Protein AF-A0A1B6PPT2-F1 (afdb_monomer)

Secondary structure (DSSP, 8-state):
------------------------------PPPPHHHHHHHHHHT-TTTS-HHHHHHHHHHHGGGHHHHTT-HHHHHHHHHHHHHHHHHHHHHHHHHHHTTTSS--HHHHHHHGGGS--TTPPPPHHHHHHHHHHHHT-TT-HHHHHHHHHHHHHHHHHIIIIIHHHHHTSTTHHHH-TTHHHHHHHHHHHHHHHHT----GGG----

Structure (mmCIF, N/CA/C/O backbone):
data_AF-A0A1B6PPT2-F1
#
_entry.id   AF-A0A1B6PPT2-F1
#
loop_
_atom_site.group_PDB
_atom_site.id
_atom_site.type_symbol
_atom_site.label_atom_id
_atom_site.label_alt_id
_atom_site.label_comp_id
_atom_site.label_asym_id
_atom_site.label_entity_id
_atom_site.label_seq_id
_atom_site.pdbx_PDB_ins_code
_atom_site.Cartn_x
_atom_site.Cartn_y
_atom_site.Cartn_z
_atom_site.occupancy
_atom_site.B_iso_or_equiv
_atom_site.auth_seq_id
_atom_site.auth_comp_id
_atom_site.auth_asym_id
_atom_site.auth_atom_id
_atom_site.pdbx_PDB_model_num
ATOM 1 N N . MET A 1 1 ? -8.652 -47.241 37.609 1.00 39.66 1 MET A N 1
ATOM 2 C CA . MET A 1 1 ? -9.432 -47.937 36.562 1.00 39.66 1 MET A CA 1
ATOM 3 C C . MET A 1 1 ? -10.036 -46.876 35.653 1.00 39.66 1 MET A C 1
ATOM 5 O O . MET A 1 1 ? -10.451 -45.839 36.145 1.00 39.66 1 MET A O 1
ATOM 9 N N . MET A 1 2 ? -9.910 -47.093 34.349 1.00 37.38 2 MET A N 1
ATOM 10 C CA . MET A 1 2 ? -9.879 -46.116 33.254 1.00 37.38 2 MET A CA 1
ATOM 11 C C . MET A 1 2 ? -11.128 -45.228 33.094 1.00 37.38 2 MET A C 1
ATOM 13 O O . MET A 1 2 ? -12.231 -45.740 32.940 1.00 37.38 2 MET A O 1
ATOM 17 N N . MET A 1 3 ? -10.922 -43.911 32.972 1.00 36.53 3 MET A N 1
ATOM 18 C CA . MET A 1 3 ? -11.828 -43.016 32.242 1.00 36.53 3 MET A CA 1
ATOM 19 C C . MET A 1 3 ? -11.299 -42.872 30.811 1.00 36.53 3 MET A C 1
ATOM 21 O O . MET A 1 3 ? -10.234 -42.302 30.585 1.00 36.53 3 MET A O 1
ATOM 25 N N . ARG A 1 4 ? -12.032 -43.429 29.842 1.00 46.47 4 ARG A N 1
ATOM 26 C CA . ARG A 1 4 ? -11.847 -43.153 28.413 1.00 46.47 4 ARG A CA 1
ATOM 27 C C . ARG A 1 4 ? -12.616 -41.870 28.096 1.00 46.47 4 ARG A C 1
ATOM 29 O O . ARG A 1 4 ? -13.841 -41.894 28.099 1.00 46.47 4 ARG A O 1
ATOM 36 N N . SER A 1 5 ? -11.904 -40.770 27.858 1.00 34.78 5 SER A N 1
ATOM 37 C CA . SER A 1 5 ? -12.481 -39.554 27.277 1.00 34.78 5 SER A CA 1
ATOM 38 C C . SER A 1 5 ? -12.227 -39.564 25.774 1.00 34.78 5 SER A C 1
ATOM 40 O O . SER A 1 5 ? -11.086 -39.634 25.317 1.00 34.78 5 SER A O 1
ATOM 42 N N . THR A 1 6 ? -13.318 -39.586 25.022 1.00 50.12 6 THR A N 1
ATOM 43 C CA . THR A 1 6 ? -13.370 -39.654 23.566 1.00 50.12 6 THR A CA 1
ATOM 44 C C . THR A 1 6 ? -13.057 -38.274 22.990 1.00 50.12 6 THR A C 1
ATOM 46 O O . THR A 1 6 ? -13.832 -37.337 23.164 1.00 50.12 6 THR A O 1
ATOM 49 N N . ASN A 1 7 ? -11.927 -38.141 22.294 1.00 35.44 7 ASN A N 1
ATOM 50 C CA . ASN A 1 7 ? -11.584 -36.940 21.533 1.00 35.44 7 ASN A CA 1
ATOM 51 C C . ASN A 1 7 ? -12.510 -36.826 20.312 1.00 35.44 7 ASN A C 1
ATOM 53 O O . ASN A 1 7 ? -12.348 -37.559 19.337 1.00 35.44 7 ASN A O 1
ATOM 57 N N . ALA A 1 8 ? -13.475 -35.909 20.365 1.00 37.69 8 ALA A N 1
ATOM 58 C CA . ALA A 1 8 ? -14.241 -35.484 19.202 1.00 37.69 8 ALA A CA 1
ATOM 59 C C . ALA A 1 8 ? -13.462 -34.382 18.467 1.00 37.69 8 ALA A C 1
ATOM 61 O O . ALA A 1 8 ? -13.280 -33.274 18.968 1.00 37.69 8 ALA A O 1
ATOM 62 N N . ILE A 1 9 ? -12.975 -34.721 17.277 1.00 39.66 9 ILE A N 1
ATOM 63 C CA . ILE A 1 9 ? -12.362 -33.805 16.316 1.00 39.66 9 ILE A CA 1
ATOM 64 C C . ILE A 1 9 ? -13.503 -33.025 15.649 1.00 39.66 9 ILE A C 1
ATOM 66 O O . ILE A 1 9 ? -14.207 -33.561 14.796 1.00 39.66 9 ILE A O 1
ATOM 70 N N . CYS A 1 10 ? -13.711 -31.769 16.044 1.00 31.73 10 CYS A N 1
ATOM 71 C CA . CYS A 1 10 ? -14.616 -30.860 15.339 1.00 31.73 10 CYS A CA 1
ATOM 72 C C . CYS A 1 10 ? -13.907 -30.274 14.110 1.00 31.73 10 CYS A C 1
ATOM 74 O O . CYS A 1 10 ? -13.144 -29.315 14.211 1.00 31.73 10 CYS A O 1
ATOM 76 N N . LEU A 1 11 ? -14.181 -30.861 12.944 1.00 36.03 11 LEU A N 1
ATOM 77 C CA . LEU A 1 11 ? -13.958 -30.250 11.635 1.00 36.03 11 LEU A CA 1
ATOM 78 C C . LEU A 1 11 ? -14.849 -29.005 11.509 1.00 36.03 11 LEU A C 1
ATOM 80 O O . LEU A 1 11 ? -16.060 -29.119 11.332 1.00 36.03 11 LEU A O 1
ATOM 84 N N . VAL A 1 12 ? -14.259 -27.814 11.594 1.00 36.50 12 VAL A N 1
ATOM 85 C CA . VAL A 1 12 ? -14.939 -26.568 11.218 1.00 36.50 12 VAL A CA 1
ATOM 86 C C . VAL A 1 12 ? -14.769 -26.387 9.712 1.00 36.50 12 VAL A C 1
ATOM 88 O O . VAL A 1 12 ? -13.715 -25.973 9.234 1.00 36.50 12 VAL A O 1
ATOM 91 N N . ALA A 1 13 ? -15.808 -26.746 8.962 1.00 34.88 13 ALA A N 1
ATOM 92 C CA . ALA A 1 13 ? -15.930 -26.432 7.547 1.00 34.88 13 ALA A CA 1
ATOM 93 C C . ALA A 1 13 ? -16.233 -24.932 7.385 1.00 34.88 13 ALA A C 1
ATOM 95 O O . ALA A 1 13 ? -17.258 -24.443 7.859 1.00 34.88 13 ALA A O 1
ATOM 96 N N . PHE A 1 14 ? -15.342 -24.199 6.718 1.00 31.20 14 PHE A N 1
ATOM 97 C CA . PHE A 1 14 ? -15.591 -22.820 6.305 1.00 31.20 14 PHE A CA 1
ATOM 98 C C . PHE A 1 14 ? -16.516 -22.815 5.085 1.00 31.20 14 PHE A C 1
ATOM 100 O O . PHE A 1 14 ? -16.118 -23.193 3.986 1.00 31.20 14 PHE A O 1
ATOM 107 N N . ILE A 1 15 ? -17.756 -22.369 5.282 1.00 35.28 15 ILE A N 1
ATOM 108 C CA . ILE A 1 15 ? -18.669 -22.016 4.195 1.00 35.28 15 ILE A CA 1
ATOM 109 C C . ILE A 1 15 ? -18.371 -20.564 3.818 1.00 35.28 15 ILE A C 1
ATOM 111 O O . ILE A 1 15 ? -18.687 -19.643 4.571 1.00 35.28 15 ILE A O 1
ATOM 115 N N . VAL A 1 16 ? -17.756 -20.352 2.655 1.00 33.62 16 VAL A N 1
ATOM 116 C CA . VAL A 1 16 ? -17.657 -19.023 2.042 1.00 33.62 16 VAL A CA 1
ATOM 117 C C . VAL A 1 16 ? -18.968 -18.766 1.304 1.00 33.62 16 VAL A C 1
ATOM 119 O O . VAL A 1 16 ? -19.213 -19.323 0.237 1.00 33.62 16 VAL A O 1
ATOM 122 N N . VAL A 1 17 ? -19.835 -17.940 1.889 1.00 36.78 17 VAL A N 1
ATOM 123 C CA . VAL A 1 17 ? -21.005 -17.395 1.192 1.00 36.78 17 VAL A CA 1
ATOM 124 C C . VAL A 1 17 ? -20.519 -16.243 0.316 1.00 36.78 17 VAL A C 1
ATOM 126 O O . VAL A 1 17 ? -20.199 -15.165 0.813 1.00 36.78 17 VAL A O 1
ATOM 129 N N . ALA A 1 18 ? -20.437 -16.481 -0.991 1.00 37.09 18 ALA A N 1
ATOM 130 C CA . ALA A 1 18 ? -20.179 -15.444 -1.979 1.00 37.09 18 ALA A CA 1
ATOM 131 C C . ALA A 1 18 ? -21.434 -14.570 -2.141 1.00 37.09 18 ALA A C 1
ATOM 133 O O . ALA A 1 18 ? -22.420 -14.982 -2.751 1.00 37.09 18 ALA A O 1
ATOM 134 N N . ALA A 1 19 ? -21.403 -13.359 -1.585 1.00 39.00 19 ALA A N 1
ATOM 135 C CA . ALA A 1 19 ? -22.356 -12.315 -1.931 1.00 39.00 19 ALA A CA 1
ATOM 136 C C . ALA A 1 19 ? -21.914 -11.682 -3.259 1.00 39.00 19 ALA A C 1
ATOM 138 O O . ALA A 1 19 ? -20.895 -10.997 -3.327 1.00 39.00 19 ALA A O 1
ATOM 139 N N . ALA A 1 20 ? -22.674 -11.946 -4.321 1.00 37.81 20 ALA A N 1
ATOM 140 C CA . ALA A 1 20 ? -22.480 -11.337 -5.627 1.00 37.81 20 ALA A CA 1
ATOM 141 C C . ALA A 1 20 ? -22.863 -9.849 -5.571 1.00 37.81 20 ALA A C 1
ATOM 143 O O . ALA A 1 20 ? -24.027 -9.484 -5.722 1.00 37.81 20 ALA A O 1
ATOM 144 N N . ALA A 1 21 ? -21.874 -8.985 -5.355 1.00 40.75 21 ALA A N 1
ATOM 145 C CA . ALA A 1 21 ? -21.946 -7.605 -5.803 1.00 40.75 21 ALA A CA 1
ATOM 146 C C . ALA A 1 21 ? -21.476 -7.585 -7.261 1.00 40.75 21 ALA A C 1
ATOM 148 O O . ALA A 1 21 ? -20.309 -7.847 -7.549 1.00 40.75 21 ALA A O 1
ATOM 149 N N . THR A 1 22 ? -22.390 -7.303 -8.187 1.00 40.34 22 THR A N 1
ATOM 150 C CA . THR A 1 22 ? -22.076 -6.961 -9.578 1.00 40.34 22 THR A CA 1
ATOM 151 C C . THR A 1 22 ? -21.305 -5.642 -9.603 1.00 40.34 22 THR A C 1
ATOM 153 O O . THR A 1 22 ? -21.880 -4.576 -9.814 1.00 40.34 22 THR A O 1
ATOM 156 N N . LEU A 1 23 ? -19.998 -5.708 -9.346 1.00 40.03 23 LEU A N 1
ATOM 157 C CA . LEU A 1 23 ? -19.056 -4.714 -9.834 1.00 40.03 23 LEU A CA 1
ATOM 158 C C . LEU A 1 23 ? -18.714 -5.097 -11.269 1.00 40.03 23 LEU A C 1
ATOM 160 O O . LEU A 1 23 ? -18.237 -6.198 -11.535 1.00 40.03 23 LEU A O 1
ATOM 164 N N . THR A 1 24 ? -18.948 -4.175 -12.192 1.00 37.38 24 THR A N 1
ATOM 165 C CA . THR A 1 24 ? -18.438 -4.234 -13.559 1.00 37.38 24 THR A CA 1
ATOM 166 C C . THR A 1 24 ? -16.924 -4.012 -13.514 1.00 37.38 24 THR 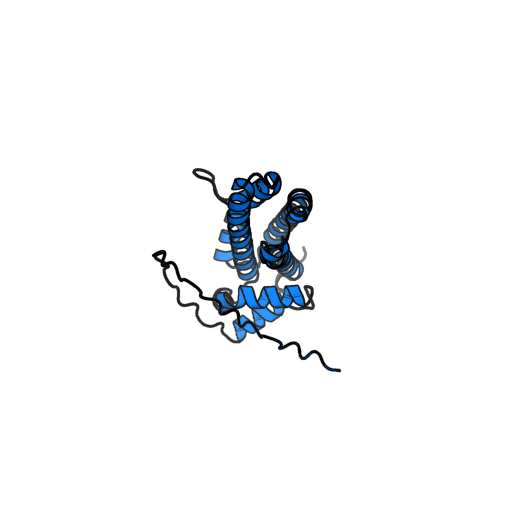A C 1
ATOM 168 O O . THR A 1 24 ? -16.422 -2.940 -13.838 1.00 37.38 24 THR A O 1
ATOM 171 N N . THR A 1 25 ? -16.177 -5.004 -13.036 1.00 39.94 25 THR A N 1
ATOM 172 C CA . THR A 1 25 ? -14.727 -5.058 -13.192 1.00 39.94 25 THR A CA 1
ATOM 173 C C . THR A 1 25 ? -14.447 -5.410 -14.643 1.00 39.94 25 THR A C 1
ATOM 175 O O . THR A 1 25 ? -14.640 -6.547 -15.077 1.00 39.94 25 THR A O 1
ATOM 178 N N . THR A 1 26 ? -13.977 -4.428 -15.412 1.00 36.97 26 THR A N 1
ATOM 179 C CA . THR A 1 26 ? -13.136 -4.688 -16.581 1.00 36.97 26 THR A CA 1
ATOM 180 C C . THR A 1 26 ? -12.013 -5.598 -16.113 1.00 36.97 26 THR A C 1
ATOM 182 O O . THR A 1 26 ? -11.081 -5.168 -15.439 1.00 36.97 26 THR A O 1
ATOM 185 N N . THR A 1 27 ? -12.180 -6.888 -16.383 1.00 39.78 27 THR A N 1
ATOM 186 C CA . THR A 1 27 ? -11.198 -7.910 -16.064 1.00 39.78 27 THR A CA 1
ATOM 187 C C . THR A 1 27 ? -10.124 -7.750 -17.122 1.00 39.78 27 THR A C 1
ATOM 189 O O . THR A 1 27 ? -10.204 -8.334 -18.198 1.00 39.78 27 THR A O 1
ATOM 192 N N . THR A 1 28 ? -9.161 -6.869 -16.862 1.00 47.12 28 THR A N 1
ATOM 193 C CA . THR A 1 28 ? -7.860 -6.978 -17.507 1.00 47.12 28 THR A CA 1
ATOM 194 C C . THR A 1 28 ? -7.326 -8.316 -17.028 1.00 47.12 28 THR A C 1
ATOM 196 O O . THR A 1 28 ? -6.972 -8.457 -15.859 1.00 47.12 28 THR A O 1
ATOM 199 N N . GLU A 1 29 ? -7.423 -9.331 -17.883 1.00 46.31 29 GLU A N 1
ATOM 200 C CA . GLU A 1 29 ? -6.836 -10.646 -17.673 1.00 46.31 29 GLU A CA 1
ATOM 201 C C . GLU A 1 29 ? -5.401 -10.418 -17.198 1.00 46.31 29 GLU A C 1
ATOM 203 O O . GLU A 1 29 ? -4.586 -9.850 -17.927 1.00 46.31 29 GLU A O 1
ATOM 208 N N . ALA A 1 30 ? -5.139 -10.721 -15.924 1.00 53.31 30 ALA A N 1
ATOM 209 C CA . ALA A 1 30 ? -3.825 -10.558 -15.332 1.00 53.31 30 ALA A CA 1
ATOM 210 C C . ALA A 1 30 ? -2.891 -11.484 -16.108 1.00 53.31 30 ALA A C 1
ATOM 212 O O . ALA A 1 30 ? -2.880 -12.695 -15.885 1.00 53.31 30 ALA A O 1
ATOM 213 N N . ALA A 1 31 ? -2.186 -10.925 -17.092 1.00 57.56 31 ALA A N 1
ATOM 214 C CA . ALA A 1 31 ? -1.233 -11.665 -17.890 1.00 57.56 31 ALA A CA 1
ATOM 215 C C . ALA A 1 31 ? -0.254 -12.316 -16.914 1.00 57.56 31 ALA A C 1
ATOM 217 O O . ALA A 1 31 ? 0.392 -11.617 -16.129 1.00 57.56 31 ALA A O 1
ATOM 218 N N . ALA A 1 32 ? -0.205 -13.650 -16.921 1.00 65.81 32 ALA A N 1
ATOM 219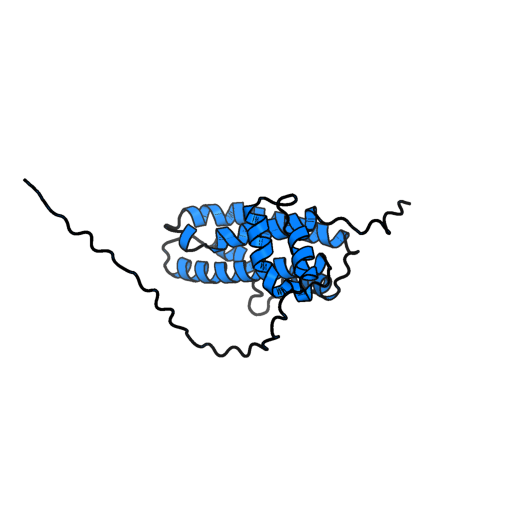 C CA . ALA A 1 32 ? 0.663 -14.403 -16.032 1.00 65.81 32 ALA A CA 1
ATOM 220 C C . ALA A 1 32 ? 2.081 -13.818 -16.099 1.00 65.81 32 ALA A C 1
ATOM 222 O O . ALA A 1 32 ? 2.607 -13.583 -17.191 1.00 65.81 32 ALA A O 1
ATOM 223 N N . ALA A 1 33 ? 2.670 -13.538 -14.933 1.00 75.38 33 ALA A N 1
ATOM 224 C CA . ALA A 1 33 ? 3.984 -12.920 -14.849 1.00 75.38 33 ALA A CA 1
ATOM 225 C C . ALA A 1 33 ? 4.992 -13.721 -15.684 1.00 75.38 33 ALA A C 1
ATOM 227 O O . ALA A 1 33 ? 5.165 -14.925 -15.484 1.00 75.38 33 ALA A O 1
ATOM 228 N N . SER A 1 34 ? 5.658 -13.057 -16.631 1.00 88.81 34 SER A N 1
ATOM 229 C CA . SER A 1 34 ? 6.750 -13.689 -17.366 1.00 88.81 34 SER A CA 1
ATOM 230 C C . SER A 1 34 ? 7.896 -14.031 -16.401 1.00 88.81 34 SER A C 1
ATOM 232 O O . SER A 1 34 ? 8.048 -13.359 -15.375 1.00 88.81 34 SER A O 1
ATOM 234 N N . PRO A 1 35 ? 8.750 -15.023 -16.718 1.00 91.62 35 PRO A N 1
ATOM 235 C CA . PRO A 1 35 ? 9.903 -15.347 -15.878 1.00 91.62 35 PRO A CA 1
ATOM 236 C C . PRO A 1 35 ? 10.785 -14.125 -15.581 1.00 91.62 35 PRO A C 1
ATOM 238 O O . PRO A 1 35 ? 11.149 -13.896 -14.434 1.00 91.62 35 PRO A O 1
ATOM 241 N N . ALA A 1 36 ? 11.026 -13.272 -16.583 1.00 90.75 36 ALA A N 1
ATOM 242 C CA . ALA A 1 36 ? 11.807 -12.046 -16.420 1.00 90.75 36 ALA A CA 1
ATOM 243 C C . ALA A 1 36 ? 11.143 -11.032 -15.469 1.00 90.75 36 ALA A C 1
ATOM 245 O O . ALA A 1 36 ? 11.823 -10.394 -14.666 1.00 90.75 36 ALA A O 1
ATOM 246 N N . ALA A 1 37 ? 9.814 -10.888 -15.527 1.00 91.94 37 ALA A N 1
ATOM 247 C CA . ALA A 1 37 ? 9.078 -10.015 -14.616 1.00 91.94 37 ALA A CA 1
ATOM 248 C C . ALA A 1 37 ? 9.126 -10.531 -13.168 1.00 91.94 37 ALA A C 1
ATOM 250 O O . ALA A 1 37 ? 9.304 -9.748 -12.233 1.00 91.94 37 ALA A O 1
ATOM 251 N N . ALA A 1 38 ? 9.016 -11.850 -12.988 1.00 92.62 38 ALA A N 1
ATOM 252 C CA . ALA A 1 38 ? 9.128 -12.492 -11.685 1.00 92.62 38 ALA A CA 1
ATOM 253 C C . ALA A 1 38 ? 10.544 -12.359 -11.095 1.00 92.62 38 ALA A C 1
ATOM 255 O O . ALA A 1 38 ? 10.676 -12.026 -9.920 1.00 92.62 38 ALA A O 1
ATOM 256 N N . GLU A 1 39 ? 11.595 -12.558 -11.895 1.00 92.38 39 GLU A N 1
ATOM 257 C CA . GLU A 1 39 ? 12.992 -12.368 -11.471 1.00 92.38 39 GLU A CA 1
ATOM 258 C C . GLU A 1 39 ? 13.282 -10.912 -11.089 1.00 92.38 39 GLU A C 1
ATOM 260 O O . GLU A 1 39 ? 13.879 -10.647 -10.042 1.00 92.38 39 GLU A O 1
ATOM 265 N N . PHE A 1 40 ? 12.804 -9.954 -11.892 1.00 90.56 40 PHE A N 1
ATOM 266 C CA . PHE A 1 40 ? 12.911 -8.532 -11.570 1.00 90.56 40 PHE A CA 1
ATOM 267 C C . PHE A 1 40 ? 12.248 -8.213 -10.223 1.00 90.56 40 PHE A C 1
ATOM 269 O O . PHE A 1 40 ? 12.870 -7.599 -9.349 1.00 90.56 40 PHE A O 1
ATOM 276 N N . LEU A 1 41 ? 11.010 -8.678 -10.022 1.00 92.06 41 LEU A N 1
ATOM 277 C CA . LEU A 1 41 ? 10.298 -8.483 -8.763 1.00 92.06 41 LEU A CA 1
ATOM 278 C C . LEU A 1 41 ? 11.013 -9.171 -7.593 1.00 92.06 41 LEU A C 1
ATOM 280 O O . LEU A 1 41 ? 11.089 -8.601 -6.509 1.00 92.06 41 LEU A O 1
ATOM 284 N N . GLN A 1 42 ? 11.589 -10.356 -7.798 1.00 92.06 42 GLN A N 1
ATOM 285 C CA . GLN A 1 42 ? 12.355 -11.060 -6.769 1.00 92.06 42 GLN A CA 1
ATOM 286 C C . GLN A 1 42 ? 13.591 -10.266 -6.326 1.00 92.06 42 GLN A C 1
ATOM 288 O O . GLN A 1 42 ? 13.875 -10.196 -5.129 1.00 92.06 42 GLN A O 1
ATOM 293 N N . GLY A 1 43 ? 14.297 -9.628 -7.265 1.00 88.81 43 GLY A N 1
ATOM 294 C CA . GLY A 1 43 ? 15.412 -8.732 -6.947 1.00 88.81 43 GLY A CA 1
ATOM 295 C C . GLY A 1 43 ? 14.971 -7.529 -6.108 1.00 88.81 43 GLY A C 1
ATOM 296 O O . GLY A 1 43 ? 15.656 -7.145 -5.159 1.00 88.81 43 GLY A O 1
ATOM 297 N N . ARG A 1 44 ? 13.793 -6.974 -6.414 1.00 88.06 44 ARG A N 1
ATOM 298 C CA . ARG A 1 44 ? 13.194 -5.839 -5.694 1.00 88.06 44 ARG A CA 1
ATOM 299 C C . ARG A 1 44 ? 12.652 -6.218 -4.313 1.00 88.06 44 ARG A C 1
ATOM 301 O O . ARG A 1 44 ? 12.829 -5.469 -3.358 1.00 88.06 44 ARG A O 1
ATOM 308 N N . CYS A 1 45 ? 12.084 -7.408 -4.186 1.00 89.56 45 CYS A N 1
ATOM 309 C CA . CYS A 1 45 ? 11.573 -7.985 -2.947 1.00 89.56 45 CYS A CA 1
ATOM 310 C C . CYS A 1 45 ? 12.611 -8.897 -2.261 1.00 89.56 45 CYS A C 1
ATOM 312 O O . CYS A 1 45 ? 12.265 -9.938 -1.704 1.00 89.56 45 CYS A O 1
ATOM 314 N N . SER A 1 46 ? 13.902 -8.549 -2.327 1.00 88.50 46 SER A N 1
ATOM 315 C CA . SER A 1 46 ? 14.984 -9.418 -1.850 1.00 88.50 46 SER A CA 1
ATOM 316 C C . SER A 1 46 ? 15.191 -9.344 -0.326 1.00 88.50 46 SER A C 1
ATOM 318 O O . SER A 1 46 ? 15.195 -8.248 0.244 1.00 88.50 46 SER A O 1
ATOM 320 N N . PRO A 1 47 ? 15.489 -10.477 0.349 1.00 84.81 47 PRO A N 1
ATOM 321 C CA . PRO A 1 47 ? 15.908 -10.499 1.752 1.00 84.81 47 PRO A CA 1
ATOM 322 C C . PRO A 1 47 ? 17.179 -9.690 2.058 1.00 84.81 47 PRO A C 1
ATOM 324 O O . PRO A 1 47 ? 17.457 -9.408 3.220 1.00 84.81 47 PRO A O 1
ATOM 327 N N . SER A 1 48 ? 17.975 -9.353 1.037 1.00 82.19 48 SER A N 1
ATOM 328 C CA . SER A 1 48 ? 19.145 -8.476 1.178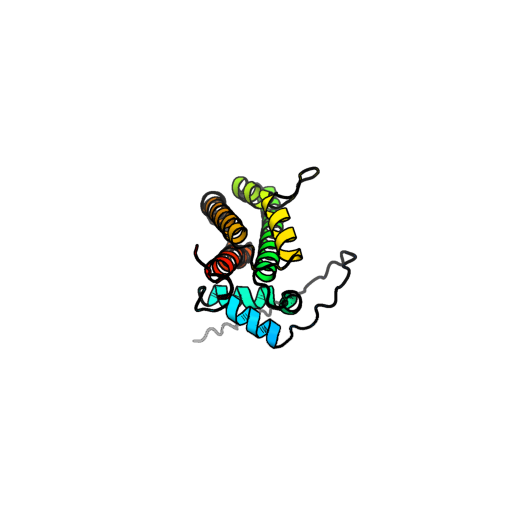 1.00 82.19 48 SER A CA 1
ATOM 329 C C . SER A 1 48 ? 18.766 -7.007 1.385 1.00 82.19 48 SER A C 1
ATOM 331 O O . SER A 1 48 ? 19.594 -6.238 1.859 1.00 82.19 48 SER A O 1
ATOM 333 N N . VAL A 1 49 ? 17.539 -6.624 1.018 1.00 74.56 49 VAL A N 1
ATOM 334 C CA . VAL A 1 49 ? 17.034 -5.242 1.075 1.00 74.56 49 VAL A CA 1
ATOM 335 C C . VAL A 1 49 ? 16.018 -5.069 2.207 1.00 74.56 49 VAL A C 1
ATOM 337 O O . VAL A 1 49 ? 15.927 -4.000 2.799 1.00 74.56 49 VAL A O 1
ATOM 340 N N . MET A 1 50 ? 15.268 -6.121 2.544 1.00 80.81 50 MET A N 1
ATOM 341 C CA . MET A 1 50 ? 14.240 -6.089 3.589 1.00 80.81 50 MET A CA 1
ATOM 342 C C . MET A 1 50 ? 14.175 -7.414 4.365 1.00 80.81 50 MET A C 1
ATOM 344 O O . MET A 1 50 ? 14.602 -8.447 3.850 1.00 80.81 50 MET A O 1
ATOM 348 N N . PRO A 1 51 ? 13.622 -7.450 5.595 1.00 83.56 51 PRO A N 1
ATOM 349 C CA . PRO A 1 51 ? 13.526 -8.688 6.367 1.00 83.56 51 PRO A CA 1
ATOM 350 C C . PRO A 1 51 ? 12.796 -9.798 5.601 1.00 83.56 51 PRO A C 1
ATOM 352 O O . PRO A 1 51 ? 11.812 -9.544 4.913 1.00 83.56 51 PRO A O 1
ATOM 355 N N . LYS A 1 52 ? 13.221 -11.057 5.772 1.00 85.88 52 LYS A N 1
ATOM 356 C CA . LYS A 1 52 ? 12.734 -12.216 4.991 1.00 85.88 52 LYS A CA 1
ATOM 357 C C . LYS A 1 52 ? 11.205 -12.348 4.914 1.00 85.88 52 LYS A C 1
ATOM 359 O O . LYS A 1 52 ? 10.677 -12.763 3.887 1.00 85.88 52 LYS A O 1
ATOM 364 N N . VAL A 1 53 ? 10.496 -12.031 5.998 1.00 82.88 53 VAL A N 1
ATOM 365 C CA . VAL A 1 53 ? 9.024 -12.085 6.042 1.00 82.88 53 VAL A CA 1
ATOM 366 C C . VAL A 1 53 ? 8.407 -10.991 5.164 1.00 82.88 53 VAL A C 1
ATOM 368 O O . VAL A 1 53 ? 7.466 -11.263 4.425 1.00 82.88 53 VAL A O 1
ATOM 371 N N . ILE A 1 54 ? 8.984 -9.789 5.193 1.00 81.31 54 ILE A N 1
ATOM 372 C CA . ILE A 1 54 ? 8.563 -8.637 4.388 1.00 81.31 54 ILE A CA 1
ATOM 373 C C . ILE A 1 54 ? 8.884 -8.876 2.913 1.00 81.31 54 ILE A C 1
ATOM 375 O O . ILE A 1 54 ? 8.019 -8.688 2.071 1.00 81.31 54 ILE A O 1
ATOM 379 N N . ALA A 1 55 ? 10.078 -9.395 2.614 1.00 85.19 55 ALA A N 1
ATOM 380 C CA . ALA A 1 55 ? 10.503 -9.798 1.273 1.00 85.19 55 ALA A CA 1
ATOM 381 C C . ALA A 1 55 ? 9.521 -10.785 0.625 1.00 85.19 55 ALA A C 1
ATOM 383 O O . ALA A 1 55 ? 9.098 -10.606 -0.514 1.00 85.19 55 ALA A O 1
ATOM 384 N N . ARG A 1 56 ? 9.097 -11.810 1.373 1.00 89.00 56 ARG A N 1
ATOM 385 C CA . ARG A 1 56 ? 8.087 -12.755 0.886 1.00 89.00 56 ARG A CA 1
ATOM 386 C C . ARG A 1 56 ? 6.750 -12.064 0.626 1.00 89.00 56 ARG A C 1
ATOM 388 O O . ARG A 1 56 ? 6.180 -12.240 -0.439 1.00 89.00 56 ARG A O 1
ATOM 395 N N . HIS A 1 57 ? 6.279 -11.259 1.576 1.00 85.38 57 HIS A N 1
ATOM 396 C CA . HIS A 1 57 ? 5.001 -10.567 1.441 1.00 85.38 57 HIS A CA 1
ATOM 397 C C . HIS A 1 57 ? 4.985 -9.568 0.271 1.00 85.38 57 HIS A C 1
ATOM 399 O O . HIS A 1 57 ? 4.000 -9.501 -0.457 1.00 85.38 57 HIS A O 1
ATOM 405 N N . CYS A 1 58 ? 6.091 -8.849 0.061 1.00 88.25 58 CYS A N 1
ATOM 406 C CA . CYS A 1 58 ? 6.351 -8.006 -1.105 1.00 88.25 58 CYS A CA 1
ATOM 407 C C . CYS A 1 58 ? 6.141 -8.781 -2.402 1.00 88.25 58 CYS A C 1
ATOM 409 O O . CYS A 1 58 ? 5.345 -8.381 -3.248 1.00 88.25 58 CYS A O 1
ATOM 411 N N . TYR A 1 59 ? 6.842 -9.911 -2.526 1.00 91.62 59 TYR A N 1
ATOM 412 C CA . TYR A 1 59 ? 6.824 -10.724 -3.730 1.00 91.62 59 TYR A CA 1
ATOM 413 C C . TYR A 1 59 ? 5.424 -11.272 -3.990 1.00 91.62 59 TYR A C 1
ATOM 415 O O . TYR A 1 59 ? 4.865 -11.020 -5.050 1.00 91.62 59 TYR A O 1
ATOM 423 N N . ASP A 1 60 ? 4.827 -11.938 -3.001 1.00 91.81 60 ASP A N 1
ATOM 424 C CA . ASP A 1 60 ? 3.521 -12.586 -3.144 1.00 91.81 60 ASP A CA 1
ATOM 425 C C . ASP A 1 60 ? 2.414 -11.575 -3.485 1.00 91.81 60 ASP A C 1
ATOM 427 O O . ASP A 1 60 ? 1.535 -11.871 -4.293 1.00 91.81 60 ASP A O 1
ATOM 431 N N . SER A 1 61 ? 2.469 -10.371 -2.906 1.00 89.06 61 SER A N 1
ATOM 432 C CA . SER A 1 61 ? 1.430 -9.355 -3.118 1.00 89.06 61 SER A CA 1
ATOM 433 C C . SER A 1 61 ? 1.560 -8.621 -4.451 1.00 89.06 61 SER A C 1
ATOM 435 O O . SER A 1 61 ? 0.556 -8.171 -4.994 1.00 89.06 61 SER A O 1
ATOM 437 N N . LEU A 1 62 ? 2.780 -8.488 -4.981 1.00 91.38 62 LEU A N 1
ATOM 438 C CA . LEU A 1 62 ? 3.051 -7.764 -6.229 1.00 91.38 62 LEU A CA 1
ATOM 439 C C . LEU A 1 62 ? 3.172 -8.687 -7.445 1.00 91.38 62 LEU A C 1
ATOM 441 O O . LEU A 1 62 ? 3.094 -8.215 -8.579 1.00 91.38 62 LEU A O 1
ATOM 445 N N . LEU A 1 63 ? 3.332 -9.997 -7.233 1.00 93.50 63 LEU A N 1
ATOM 446 C CA . LEU A 1 63 ? 3.432 -10.988 -8.302 1.00 93.50 63 LEU A CA 1
ATOM 447 C C . LEU A 1 63 ? 2.264 -10.928 -9.303 1.00 93.50 63 LEU A C 1
ATOM 449 O O . LEU A 1 63 ? 2.543 -11.017 -10.501 1.00 93.50 63 LEU A O 1
ATOM 453 N N . PRO A 1 64 ? 0.994 -10.724 -8.886 1.00 93.31 64 PRO A N 1
ATOM 454 C CA . PRO A 1 64 ? -0.121 -10.609 -9.828 1.00 93.31 64 PRO A CA 1
ATOM 455 C C . PRO A 1 64 ? 0.020 -9.448 -10.823 1.00 93.31 64 PRO A C 1
ATOM 457 O O . PRO A 1 64 ? -0.492 -9.535 -11.935 1.00 93.31 64 PRO A O 1
ATOM 460 N N . GLU A 1 65 ? 0.734 -8.383 -10.451 1.00 91.25 65 GLU A N 1
ATOM 461 C CA . GLU A 1 65 ? 0.948 -7.204 -11.298 1.00 91.25 65 GLU A CA 1
ATOM 462 C C . GLU A 1 65 ? 2.327 -7.181 -11.969 1.00 91.25 65 GLU A C 1
ATOM 464 O O . GLU A 1 65 ? 2.615 -6.267 -12.746 1.00 91.25 65 GLU A O 1
ATOM 469 N N . ALA A 1 66 ? 3.169 -8.196 -11.740 1.00 92.00 66 ALA A N 1
ATOM 470 C CA . ALA A 1 66 ? 4.567 -8.193 -12.167 1.00 92.00 66 ALA A CA 1
ATOM 471 C C . ALA A 1 66 ? 4.751 -7.944 -13.671 1.00 92.00 66 ALA A C 1
ATOM 473 O O . ALA A 1 66 ? 5.663 -7.220 -14.077 1.00 92.00 66 ALA A O 1
ATOM 474 N N . GLY A 1 67 ? 3.853 -8.482 -14.504 1.00 90.44 67 GLY A N 1
ATOM 475 C CA . GLY A 1 67 ? 3.876 -8.273 -15.955 1.00 90.44 67 GLY A CA 1
ATOM 476 C C . GLY A 1 67 ? 3.698 -6.809 -16.385 1.00 90.44 67 GLY A C 1
ATOM 477 O O . GLY A 1 67 ? 4.174 -6.425 -17.449 1.00 90.44 67 GLY A O 1
ATOM 478 N N . SER A 1 68 ? 3.070 -5.967 -15.558 1.00 91.69 68 SER A N 1
ATOM 479 C CA . SER A 1 68 ? 2.834 -4.546 -15.858 1.00 91.69 68 SER A CA 1
ATOM 480 C C . SER A 1 68 ? 4.044 -3.646 -15.568 1.00 91.69 68 SER A C 1
ATOM 482 O O . SER A 1 68 ? 4.138 -2.522 -16.085 1.00 91.69 68 SER A O 1
ATOM 484 N N . PHE A 1 69 ? 4.996 -4.138 -14.766 1.00 91.62 69 PHE A N 1
ATOM 485 C CA . PHE A 1 69 ? 6.124 -3.341 -14.292 1.00 91.62 69 PHE A CA 1
ATOM 486 C C . PHE A 1 69 ? 7.153 -3.076 -15.388 1.00 91.62 69 PHE A C 1
ATOM 488 O O . PHE A 1 69 ? 7.801 -2.038 -15.350 1.00 91.62 69 PHE A O 1
ATOM 495 N N . ASN A 1 70 ? 7.300 -3.968 -16.377 1.00 89.50 70 ASN A N 1
ATOM 496 C CA . ASN A 1 70 ? 8.265 -3.827 -17.481 1.00 89.50 70 ASN A CA 1
ATOM 497 C C . ASN A 1 70 ? 9.690 -3.441 -17.016 1.00 89.50 70 ASN A C 1
ATOM 499 O O . ASN A 1 70 ? 10.377 -2.673 -17.682 1.00 89.50 70 ASN A O 1
ATOM 503 N N . GLY A 1 71 ? 10.118 -3.928 -15.846 1.00 87.81 71 GLY A N 1
ATOM 504 C CA . GLY A 1 71 ? 11.419 -3.593 -15.255 1.00 87.81 71 GLY A CA 1
ATOM 505 C C . GLY A 1 71 ? 11.531 -2.198 -14.618 1.00 87.81 71 GLY A C 1
ATOM 506 O O . GLY A 1 71 ? 12.612 -1.850 -14.153 1.00 87.81 71 GLY A O 1
ATOM 507 N N . SER A 1 72 ? 10.453 -1.406 -14.558 1.00 89.56 72 SER A N 1
ATOM 508 C CA . SER A 1 72 ? 10.437 -0.101 -13.882 1.00 89.56 72 SER A CA 1
ATOM 509 C C . SER A 1 72 ? 10.190 -0.255 -12.386 1.00 89.56 72 SER A C 1
ATOM 511 O O . SER A 1 72 ? 9.185 -0.813 -11.943 1.00 89.56 72 SER A O 1
ATOM 513 N N . SER A 1 73 ? 11.094 0.312 -11.602 1.00 87.50 73 SER A N 1
ATOM 514 C CA . SER A 1 73 ? 11.050 0.364 -10.141 1.00 87.50 73 SER A CA 1
ATOM 515 C C . SER A 1 73 ? 9.938 1.281 -9.649 1.00 87.50 73 SER A C 1
ATOM 517 O O . SER A 1 73 ? 9.253 0.953 -8.680 1.00 87.50 73 SER A O 1
ATOM 519 N N . ILE A 1 74 ? 9.712 2.404 -10.337 1.00 88.06 74 ILE A N 1
ATOM 520 C CA . ILE A 1 74 ? 8.636 3.336 -9.987 1.00 88.06 74 ILE A CA 1
ATOM 521 C C . ILE A 1 74 ? 7.264 2.686 -10.181 1.00 88.06 74 ILE A C 1
ATOM 523 O O . ILE A 1 74 ? 6.364 2.922 -9.376 1.00 88.06 74 ILE A O 1
ATOM 527 N N . ARG A 1 75 ? 7.097 1.810 -11.180 1.00 91.62 75 ARG A N 1
ATOM 528 C CA . ARG A 1 75 ? 5.859 1.026 -11.324 1.00 91.62 75 ARG A CA 1
ATOM 529 C C . ARG A 1 75 ? 5.633 0.076 -10.153 1.00 91.62 75 ARG A C 1
ATOM 531 O O . ARG A 1 75 ? 4.514 0.014 -9.653 1.00 91.62 75 ARG A O 1
ATOM 538 N N . VAL A 1 76 ? 6.687 -0.588 -9.668 1.00 90.81 76 VAL A N 1
ATOM 539 C CA . VAL A 1 76 ? 6.606 -1.433 -8.461 1.00 90.81 76 VAL A CA 1
ATOM 540 C C . VAL A 1 76 ? 6.209 -0.597 -7.240 1.00 90.81 76 VAL A C 1
ATOM 542 O O . VAL A 1 76 ? 5.310 -0.986 -6.500 1.00 90.81 76 VAL A O 1
ATOM 545 N N . ILE A 1 77 ? 6.836 0.571 -7.046 1.00 88.56 77 ILE A N 1
ATOM 546 C CA . ILE A 1 77 ? 6.515 1.507 -5.953 1.00 88.56 77 ILE A CA 1
ATOM 547 C C . ILE A 1 77 ? 5.055 1.972 -6.040 1.00 88.56 77 ILE A C 1
ATOM 549 O O . ILE A 1 77 ? 4.357 2.004 -5.026 1.00 88.56 77 ILE A O 1
ATOM 553 N N . GLY A 1 78 ? 4.580 2.299 -7.244 1.00 90.19 78 GLY A N 1
ATOM 554 C CA . GLY A 1 78 ? 3.193 2.684 -7.495 1.00 90.19 78 GLY A CA 1
ATOM 555 C C . GLY A 1 78 ? 2.205 1.583 -7.120 1.00 90.19 78 GLY A C 1
ATOM 556 O O . GLY A 1 78 ? 1.314 1.824 -6.309 1.00 90.19 78 GLY A O 1
ATOM 557 N N . ALA A 1 79 ? 2.408 0.367 -7.630 1.00 91.00 79 ALA A N 1
ATOM 558 C CA . ALA A 1 79 ? 1.564 -0.788 -7.319 1.00 91.00 79 ALA A CA 1
ATOM 559 C C . ALA A 1 79 ? 1.556 -1.114 -5.816 1.00 91.00 79 ALA A C 1
ATOM 561 O O . ALA A 1 79 ? 0.502 -1.308 -5.211 1.00 91.00 79 ALA A O 1
ATOM 562 N N . ALA A 1 80 ? 2.726 -1.086 -5.175 1.00 89.25 80 ALA A N 1
ATOM 563 C CA . ALA A 1 80 ? 2.838 -1.298 -3.736 1.00 89.25 80 ALA A CA 1
ATOM 564 C C . ALA A 1 80 ? 2.137 -0.195 -2.919 1.00 89.25 80 ALA A C 1
ATOM 566 O O . ALA A 1 80 ? 1.523 -0.482 -1.889 1.00 89.25 80 ALA A O 1
ATOM 567 N N . THR A 1 81 ? 2.160 1.053 -3.397 1.00 88.56 81 THR A N 1
ATOM 568 C CA . THR A 1 81 ? 1.414 2.162 -2.782 1.00 88.56 81 THR A CA 1
ATOM 569 C C . THR A 1 81 ? -0.096 1.974 -2.929 1.00 88.56 81 THR A C 1
ATOM 571 O O . THR A 1 81 ? -0.827 2.180 -1.961 1.00 88.56 81 THR A O 1
ATOM 574 N N . GLU A 1 82 ? -0.588 1.548 -4.094 1.00 89.69 82 GLU A N 1
ATOM 575 C CA . GLU A 1 82 ? -2.019 1.262 -4.283 1.00 89.69 82 GLU A CA 1
ATOM 576 C C . GLU A 1 82 ? -2.497 0.128 -3.378 1.00 89.69 82 GLU A C 1
ATOM 578 O O . GLU A 1 82 ? -3.547 0.241 -2.740 1.00 89.69 82 GLU A O 1
ATOM 583 N N . LEU A 1 83 ? -1.693 -0.930 -3.251 1.00 88.12 83 LEU A N 1
ATOM 584 C CA . LEU A 1 83 ? -1.968 -2.018 -2.321 1.00 88.12 83 LEU A CA 1
ATOM 585 C C . LEU A 1 83 ? -2.050 -1.500 -0.879 1.00 88.12 83 LEU A C 1
ATOM 587 O O . LEU A 1 83 ? -3.012 -1.790 -0.166 1.00 88.12 83 LEU A O 1
ATOM 591 N N . MET A 1 84 ? -1.084 -0.679 -0.456 1.00 86.50 84 MET A N 1
ATOM 592 C CA . MET A 1 84 ? -1.096 -0.034 0.858 1.00 86.50 84 MET A CA 1
ATOM 593 C C . MET A 1 84 ? -2.387 0.775 1.078 1.00 86.50 84 MET A C 1
ATOM 595 O O . MET A 1 84 ? -3.048 0.613 2.105 1.00 86.50 84 MET A O 1
ATOM 599 N N . VAL A 1 85 ? -2.784 1.607 0.111 1.00 87.38 85 VAL A N 1
ATOM 600 C CA . VAL A 1 85 ? -4.018 2.410 0.164 1.00 87.38 85 VAL A CA 1
ATOM 601 C C . VAL A 1 85 ? -5.256 1.523 0.283 1.00 87.38 85 VAL A C 1
ATOM 603 O O . VAL A 1 85 ? -6.127 1.792 1.114 1.00 87.38 85 VAL A O 1
ATOM 606 N N . ALA A 1 86 ? -5.341 0.452 -0.507 1.00 87.88 86 ALA A N 1
ATOM 607 C CA . ALA A 1 86 ? -6.441 -0.505 -0.434 1.00 87.88 86 ALA A CA 1
ATOM 608 C C . ALA A 1 86 ? -6.535 -1.146 0.961 1.00 87.88 86 ALA A C 1
ATOM 610 O O . ALA A 1 86 ? -7.626 -1.243 1.531 1.00 87.88 86 ALA A O 1
ATOM 611 N N . ASN A 1 87 ? -5.391 -1.485 1.562 1.00 85.19 87 ASN A N 1
ATOM 612 C CA . ASN A 1 87 ? -5.325 -2.023 2.920 1.00 85.19 87 ASN A CA 1
ATOM 613 C C . ASN A 1 87 ? -5.785 -1.011 3.978 1.00 85.19 87 ASN A C 1
ATOM 615 O O . ASN A 1 87 ? -6.514 -1.387 4.899 1.00 85.19 87 ASN A O 1
ATOM 619 N N . PHE A 1 88 ? -5.430 0.272 3.842 1.00 85.38 88 PHE A N 1
ATOM 620 C CA . PHE A 1 88 ? -5.933 1.333 4.724 1.00 85.38 88 PHE A CA 1
ATOM 621 C C . PHE A 1 88 ? -7.448 1.519 4.611 1.00 85.38 88 PHE A C 1
ATOM 623 O O . PHE A 1 88 ? -8.126 1.641 5.632 1.00 85.38 88 PHE A O 1
ATOM 630 N N . ARG A 1 89 ? -8.002 1.470 3.396 1.00 87.69 89 ARG A N 1
ATOM 631 C CA . ARG A 1 89 ? -9.457 1.547 3.176 1.00 87.69 89 ARG A CA 1
ATOM 632 C C . ARG A 1 89 ? -10.187 0.357 3.795 1.00 87.69 89 ARG A C 1
ATOM 634 O O . ARG A 1 89 ? -11.191 0.537 4.483 1.00 87.69 89 ARG A O 1
ATOM 641 N N . SER A 1 90 ? -9.648 -0.851 3.620 1.00 87.12 90 SER A N 1
ATOM 642 C CA . SER A 1 90 ? -10.192 -2.051 4.263 1.00 87.12 90 SER A CA 1
ATOM 643 C C . SER A 1 90 ? -10.132 -1.949 5.788 1.00 87.12 90 SER A C 1
ATOM 645 O O . SER A 1 90 ? -11.107 -2.286 6.458 1.00 87.12 90 SER A O 1
ATOM 647 N N . LEU A 1 91 ? -9.019 -1.455 6.343 1.00 85.25 91 LEU A N 1
ATOM 648 C CA . LEU A 1 91 ? -8.891 -1.222 7.780 1.00 85.25 91 LEU A CA 1
ATOM 649 C C . LEU A 1 91 ? -9.959 -0.241 8.271 1.00 85.25 91 LEU A C 1
ATOM 651 O O . LEU A 1 91 ? -10.641 -0.506 9.257 1.00 85.25 91 LEU A O 1
ATOM 655 N N . LEU A 1 92 ? -10.121 0.885 7.584 1.00 88.12 92 LEU A N 1
ATOM 656 C CA . LEU A 1 92 ? -11.081 1.912 7.963 1.00 88.12 92 LEU A CA 1
ATOM 657 C C . LEU A 1 92 ? -12.519 1.386 8.008 1.00 88.12 92 LEU A C 1
ATOM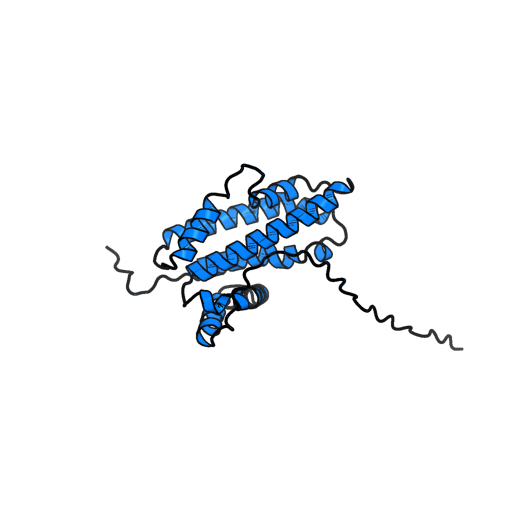 659 O O . LEU A 1 92 ? -13.271 1.745 8.916 1.00 88.12 92 LEU A O 1
ATOM 663 N N . ALA A 1 93 ? -12.906 0.531 7.060 1.00 88.88 93 ALA A N 1
ATOM 664 C CA . ALA A 1 93 ? -14.222 -0.102 7.056 1.00 88.88 93 ALA A CA 1
ATOM 665 C C . ALA A 1 93 ? -14.455 -0.947 8.324 1.00 88.88 93 ALA A C 1
ATOM 667 O O . ALA A 1 93 ? -15.495 -0.810 8.976 1.00 88.88 93 ALA A O 1
ATOM 668 N N . GLU A 1 94 ? -13.466 -1.747 8.728 1.00 87.31 94 GLU A N 1
ATOM 669 C CA . GLU A 1 94 ? -13.531 -2.537 9.965 1.00 87.31 94 GLU A CA 1
ATOM 670 C C . GLU A 1 94 ? -13.524 -1.648 11.217 1.00 87.31 94 GLU A C 1
ATOM 672 O O . GLU A 1 94 ? -14.323 -1.854 12.133 1.00 87.31 94 GLU A O 1
ATOM 677 N N . LEU A 1 95 ? -12.701 -0.594 11.247 1.00 86.62 95 LEU A N 1
ATOM 678 C CA . LEU A 1 95 ? -12.687 0.369 12.354 1.00 86.62 95 LEU A CA 1
ATOM 679 C C . LEU A 1 95 ? -14.040 1.062 12.519 1.00 86.62 95 LEU A C 1
ATOM 681 O O . LEU A 1 95 ? -14.508 1.223 13.643 1.00 86.62 95 LEU A O 1
ATOM 685 N N . ARG A 1 96 ? -14.708 1.437 11.421 1.00 88.69 96 ARG A N 1
ATOM 686 C CA . ARG A 1 96 ? -16.060 2.025 11.456 1.00 88.69 96 ARG A CA 1
ATOM 687 C C . ARG A 1 96 ? -17.078 1.046 12.042 1.00 88.69 96 ARG A C 1
ATOM 689 O O . ARG A 1 96 ? -17.888 1.444 12.880 1.00 88.69 96 ARG A O 1
ATOM 696 N N . LYS A 1 97 ? -17.008 -0.230 11.652 1.00 87.19 97 LYS A N 1
ATOM 697 C CA . LYS A 1 97 ? -17.866 -1.298 12.186 1.00 87.19 97 LYS A CA 1
ATOM 698 C C . LYS A 1 97 ? -17.655 -1.493 13.690 1.00 87.19 97 LYS A C 1
ATOM 700 O O . LYS A 1 97 ? -18.630 -1.566 14.435 1.00 87.19 97 LYS A O 1
ATOM 705 N N . LEU A 1 98 ? -16.401 -1.512 14.141 1.00 84.62 98 LEU A N 1
ATOM 706 C CA . LEU A 1 98 ? -16.045 -1.642 15.557 1.00 84.62 98 LEU A CA 1
ATOM 707 C C . LEU A 1 98 ? -16.409 -0.393 16.369 1.00 84.62 98 LEU A C 1
ATOM 709 O O . LEU A 1 98 ? -16.914 -0.509 17.478 1.00 84.62 98 LEU A O 1
ATOM 713 N N . ASN A 1 99 ? -16.209 0.806 15.825 1.00 81.38 99 ASN A N 1
ATOM 714 C CA . ASN A 1 99 ? -16.560 2.051 16.510 1.00 81.38 99 ASN A CA 1
ATOM 715 C C . ASN A 1 99 ? -18.086 2.192 16.687 1.00 81.38 99 ASN A C 1
ATOM 717 O O . ASN A 1 99 ? -18.558 2.740 17.684 1.00 81.38 99 ASN A O 1
ATOM 721 N N . GLY A 1 100 ? -18.875 1.627 15.763 1.00 80.00 100 GLY A N 1
ATOM 722 C CA . GLY A 1 100 ? -20.336 1.569 15.858 1.00 80.00 100 GLY A CA 1
ATOM 723 C C . GLY A 1 100 ? -20.862 0.810 17.083 1.00 80.00 100 GLY A C 1
ATOM 724 O O . GLY A 1 100 ? -21.965 1.100 17.545 1.00 80.00 100 GLY A O 1
ATOM 725 N N . THR A 1 101 ? -20.074 -0.100 17.669 1.00 79.06 101 THR A N 1
ATOM 726 C CA . THR A 1 101 ? -20.467 -0.838 18.884 1.00 79.06 101 THR A CA 1
ATOM 727 C C . THR A 1 101 ? -20.279 -0.025 20.170 1.00 79.06 101 THR A C 1
ATOM 729 O O . THR A 1 101 ? -20.692 -0.474 21.237 1.00 79.06 101 THR A O 1
ATOM 732 N N . LYS A 1 102 ? -19.669 1.173 20.092 1.00 76.94 102 LYS A N 1
ATOM 733 C CA . LYS A 1 102 ? -19.311 2.061 21.221 1.00 76.94 10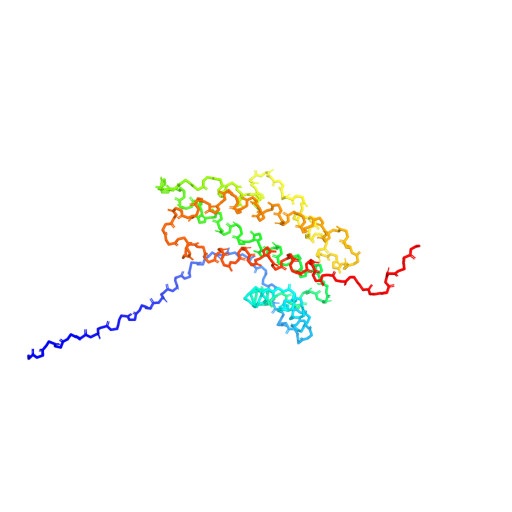2 LYS A CA 1
ATOM 734 C C . LYS A 1 102 ? -18.423 1.421 22.299 1.00 76.94 102 LYS A C 1
ATOM 736 O O . LYS A 1 102 ? -18.189 2.033 23.339 1.00 76.94 102 LYS A O 1
ATOM 741 N N . GLN A 1 103 ? -17.913 0.214 22.060 1.00 78.12 103 GLN A N 1
ATOM 742 C CA . GLN A 1 103 ? -17.103 -0.529 23.022 1.00 78.12 103 GLN A CA 1
ATOM 743 C C . GLN A 1 103 ? -15.641 -0.056 23.042 1.00 78.12 103 GLN A C 1
ATOM 745 O O . GLN A 1 103 ? -14.962 -0.194 24.058 1.00 78.12 103 GLN A O 1
ATOM 750 N N . TYR A 1 104 ? -15.167 0.542 21.946 1.00 81.38 104 TYR A N 1
ATOM 751 C CA . TYR A 1 104 ? -13.772 0.937 21.763 1.00 81.38 104 TYR A CA 1
ATOM 752 C C . TYR A 1 104 ? -13.665 2.393 21.313 1.00 81.38 104 TYR A C 1
ATOM 754 O O . TYR A 1 104 ? -14.474 2.874 20.522 1.00 81.38 104 TYR A O 1
ATOM 762 N N . LYS A 1 105 ? -12.636 3.094 21.796 1.00 85.56 105 LYS A N 1
ATOM 763 C CA . LYS A 1 105 ? -12.275 4.435 21.323 1.00 85.56 105 LYS A CA 1
ATOM 764 C C . LYS A 1 105 ? -11.262 4.281 20.190 1.00 85.56 105 LYS A C 1
ATOM 766 O O . LYS A 1 105 ? -10.071 4.228 20.457 1.00 85.56 105 LYS A O 1
ATOM 771 N N . LEU A 1 106 ? -11.763 4.151 18.960 1.00 85.25 106 LEU A N 1
ATOM 772 C CA . LEU A 1 106 ? -10.958 3.969 17.737 1.00 85.25 106 LEU A CA 1
ATOM 773 C C . LEU A 1 106 ? -10.936 5.230 16.855 1.00 85.25 106 LEU A C 1
ATOM 775 O O . LEU A 1 106 ? -10.693 5.154 15.651 1.00 85.25 106 LEU A O 1
ATOM 779 N N . GLY A 1 107 ? -11.296 6.381 17.431 1.00 85.12 107 GLY A N 1
ATOM 780 C CA . GLY A 1 107 ? -11.532 7.618 16.689 1.00 85.12 107 GLY A CA 1
ATOM 781 C C . GLY A 1 107 ? -10.283 8.107 15.966 1.00 85.12 107 GLY A C 1
ATOM 782 O O . GLY A 1 107 ? -10.353 8.390 14.773 1.00 85.12 107 GLY A O 1
ATOM 783 N N . LYS A 1 108 ? -9.130 8.126 16.648 1.00 87.31 108 LYS A N 1
ATOM 784 C CA . LYS A 1 108 ? -7.887 8.601 16.033 1.00 87.31 108 LYS A CA 1
ATOM 785 C C . LYS A 1 108 ? -7.391 7.626 14.979 1.00 87.31 108 LYS A C 1
ATOM 787 O O . LYS A 1 108 ? -6.990 8.060 13.904 1.00 87.31 108 LYS A O 1
ATOM 792 N N . CYS A 1 109 ? -7.458 6.319 15.242 1.00 85.25 109 CYS A N 1
ATOM 793 C CA . CYS A 1 109 ? -7.071 5.332 14.239 1.00 85.25 109 CYS A CA 1
ATOM 794 C C . CYS A 1 109 ? -7.944 5.432 12.974 1.00 85.25 109 CYS A C 1
ATOM 796 O O . CYS A 1 109 ? -7.428 5.395 11.856 1.00 85.25 109 CYS A O 1
ATOM 798 N N . ALA A 1 110 ? -9.259 5.611 13.139 1.00 87.38 110 ALA A N 1
ATOM 799 C CA . ALA A 1 110 ? -10.178 5.785 12.018 1.00 87.38 110 ALA A CA 1
ATOM 800 C C . ALA A 1 110 ? -9.920 7.094 11.252 1.00 87.38 110 ALA A C 1
ATOM 802 O O . ALA A 1 110 ? -9.975 7.094 10.027 1.00 87.38 110 ALA A O 1
ATOM 803 N N . GLU A 1 111 ? -9.602 8.195 11.936 1.00 86.12 111 GLU A N 1
ATOM 804 C CA . GLU A 1 111 ? -9.225 9.456 11.284 1.00 86.12 111 GLU A CA 1
ATOM 805 C C . GLU A 1 111 ? -7.959 9.309 10.431 1.00 86.12 111 GLU A C 1
ATOM 807 O O . GLU A 1 111 ? -7.949 9.763 9.289 1.00 86.12 111 GLU A O 1
ATOM 812 N N . GLN A 1 112 ? -6.930 8.620 10.939 1.00 84.06 112 GLN A N 1
ATOM 813 C CA . GLN A 1 112 ? -5.697 8.368 10.181 1.00 84.06 112 GLN A CA 1
ATOM 814 C C . GLN A 1 112 ? -5.956 7.485 8.954 1.00 84.06 112 GLN A C 1
ATOM 816 O O . GLN A 1 112 ? -5.539 7.811 7.847 1.00 84.06 112 GLN A O 1
ATOM 821 N N . ALA A 1 113 ? -6.696 6.384 9.115 1.00 84.81 113 ALA A N 1
ATOM 822 C CA . ALA A 1 113 ? -7.021 5.515 7.985 1.00 84.81 113 ALA A CA 1
ATOM 823 C C . ALA A 1 113 ? -7.931 6.214 6.948 1.00 84.81 113 ALA A C 1
ATOM 825 O O . ALA A 1 113 ? -7.875 5.893 5.761 1.00 84.81 113 ALA A O 1
ATOM 826 N N . ALA A 1 114 ? -8.726 7.204 7.371 1.00 86.38 114 ALA A N 1
ATOM 827 C CA . ALA A 1 114 ? -9.553 8.027 6.489 1.00 86.38 114 ALA A CA 1
ATOM 828 C C . ALA A 1 114 ? -8.766 9.031 5.638 1.00 86.38 114 ALA A C 1
ATOM 830 O O . ALA A 1 114 ? -9.328 9.535 4.668 1.00 86.38 114 ALA A O 1
ATOM 831 N N . GLU A 1 115 ? -7.485 9.290 5.925 1.00 83.38 115 GLU A N 1
ATOM 832 C CA . GLU A 1 115 ? -6.638 10.164 5.097 1.00 83.38 115 GLU A CA 1
ATOM 833 C C . GLU A 1 115 ? -6.490 9.631 3.655 1.00 83.38 115 GLU A C 1
ATOM 835 O O . GLU A 1 115 ? -6.325 10.404 2.714 1.00 83.38 115 GLU A O 1
ATOM 840 N N . PHE A 1 116 ? -6.640 8.316 3.459 1.00 79.75 116 PHE A N 1
ATOM 841 C CA . PHE A 1 116 ? -6.522 7.639 2.159 1.00 79.75 116 PHE A CA 1
ATOM 842 C C . PHE A 1 116 ? -7.848 7.461 1.404 1.00 79.75 116 PHE A C 1
ATOM 844 O O . PHE A 1 116 ? -7.874 6.964 0.266 1.00 79.75 116 PHE A O 1
ATOM 851 N N . GLU A 1 117 ? -8.967 7.837 2.023 1.00 81.69 117 GLU A N 1
ATOM 852 C CA . GLU A 1 117 ? -10.252 7.919 1.341 1.00 81.69 117 GLU A CA 1
ATOM 853 C C . GLU A 1 117 ? -10.480 9.355 0.864 1.00 81.69 117 GLU A C 1
ATOM 855 O O . GLU A 1 117 ? -10.585 10.271 1.686 1.00 81.69 117 GLU A O 1
ATOM 860 N N . PRO A 1 118 ? -10.640 9.586 -0.451 1.00 72.50 118 PRO A N 1
ATOM 861 C CA . PRO A 1 118 ? -11.275 10.812 -0.891 1.00 72.50 118 PRO A CA 1
ATOM 862 C C . PRO A 1 118 ? -12.717 10.775 -0.372 1.00 72.50 118 PRO A C 1
ATOM 864 O O . PRO A 1 118 ? -13.579 10.081 -0.908 1.00 72.50 118 PRO A O 1
ATOM 867 N N . GLY A 1 119 ? -12.976 11.472 0.736 1.00 68.75 119 GLY A N 1
ATOM 868 C CA . GLY A 1 119 ? -14.338 11.676 1.220 1.00 68.75 119 GLY A CA 1
ATOM 869 C C . GLY A 1 119 ? -15.209 12.342 0.142 1.00 68.75 119 GLY A C 1
ATOM 870 O O . GLY A 1 119 ? -14.677 12.901 -0.820 1.00 68.75 119 GLY A O 1
ATOM 871 N N . PRO A 1 120 ? -16.544 12.345 0.285 1.00 67.75 120 PRO A N 1
ATOM 872 C CA . PRO A 1 120 ? -17.427 13.001 -0.676 1.00 67.75 120 PRO A CA 1
ATOM 873 C C . PRO A 1 120 ? -17.004 14.461 -0.907 1.00 67.75 120 PRO A C 1
ATOM 875 O O . PRO A 1 120 ? -16.958 15.254 0.032 1.00 67.75 120 PRO A O 1
ATOM 878 N N . GLY A 1 121 ? -16.635 14.800 -2.146 1.00 71.00 121 GLY A N 1
ATOM 879 C CA . GLY A 1 121 ? -16.161 16.139 -2.521 1.00 71.00 121 GLY A CA 1
ATOM 880 C C . GLY A 1 121 ? -14.717 16.478 -2.120 1.00 71.00 121 GLY A C 1
ATOM 881 O O . GLY A 1 121 ? -14.273 17.598 -2.376 1.00 71.00 121 GLY A O 1
ATOM 882 N N . LYS A 1 122 ? -13.964 15.547 -1.523 1.00 77.12 122 LYS A N 1
ATOM 883 C CA . LYS A 1 122 ? -12.534 15.721 -1.240 1.00 77.12 122 LYS A CA 1
ATOM 884 C C . LYS A 1 122 ? -11.700 15.187 -2.398 1.00 77.12 122 LYS A C 1
ATOM 886 O O . LYS A 1 122 ? -11.999 14.141 -2.970 1.00 77.12 122 LYS A O 1
ATOM 891 N N . LYS A 1 123 ? -10.638 15.917 -2.732 1.00 75.69 123 LYS A N 1
ATOM 892 C CA . LYS A 1 123 ? -9.635 15.444 -3.683 1.00 75.69 123 LYS A CA 1
ATOM 893 C C . LYS A 1 123 ? -8.806 14.339 -3.035 1.00 75.69 123 LYS A C 1
ATOM 895 O O . LYS A 1 123 ? -8.600 14.342 -1.823 1.00 75.69 123 LYS A O 1
ATOM 900 N N . GLU A 1 124 ? -8.342 13.412 -3.863 1.00 81.44 124 GLU A N 1
ATOM 901 C CA . GLU A 1 124 ? -7.298 12.467 -3.481 1.00 81.44 124 GLU A CA 1
ATOM 902 C C . GLU A 1 124 ? -6.082 13.214 -2.902 1.00 81.44 124 GLU A C 1
ATOM 904 O O . GLU A 1 124 ? -5.762 14.303 -3.397 1.00 81.44 124 GLU A O 1
ATOM 909 N N . PRO A 1 125 ? -5.403 12.656 -1.878 1.00 84.56 125 PRO A N 1
ATOM 910 C CA . PRO A 1 125 ? -4.132 13.190 -1.410 1.00 84.56 125 PRO A CA 1
ATOM 911 C C . PRO A 1 125 ? -3.172 13.469 -2.569 1.00 84.56 125 PRO A C 1
ATOM 913 O O . PRO A 1 125 ? -2.873 12.582 -3.367 1.00 84.56 125 PRO A O 1
ATOM 916 N N . GLU A 1 126 ? -2.654 14.695 -2.649 1.00 87.50 126 GLU A N 1
ATOM 917 C CA . GLU A 1 126 ? -1.774 15.143 -3.739 1.00 87.50 126 GLU A CA 1
ATOM 918 C C . GLU A 1 126 ? -0.598 14.180 -3.970 1.00 87.50 126 GLU A C 1
ATOM 920 O O . GLU A 1 126 ? -0.259 13.858 -5.108 1.00 87.50 126 GLU A O 1
ATOM 925 N N . LYS A 1 127 ? -0.034 13.646 -2.881 1.00 86.75 127 LYS A N 1
ATOM 926 C CA . LYS A 1 127 ? 1.063 12.674 -2.915 1.00 86.75 127 LYS A CA 1
ATOM 927 C C . LYS A 1 127 ? 0.674 11.364 -3.615 1.00 86.75 127 LYS A C 1
ATOM 929 O O . LYS A 1 127 ? 1.467 10.850 -4.396 1.00 86.75 127 LYS A O 1
ATOM 934 N N . LEU A 1 128 ? -0.550 10.863 -3.419 1.00 87.62 128 LEU A N 1
ATOM 935 C CA . LEU A 1 128 ? -1.047 9.672 -4.121 1.00 87.62 128 LEU A CA 1
ATOM 936 C C . LEU A 1 128 ? -1.238 9.929 -5.615 1.00 87.62 128 LEU A C 1
ATOM 938 O O . LEU A 1 128 ? -0.782 9.137 -6.440 1.00 87.62 128 LEU A O 1
ATOM 942 N N . ALA A 1 129 ? -1.844 11.064 -5.971 1.00 89.56 129 ALA A N 1
ATOM 943 C CA . ALA A 1 129 ? -2.002 11.451 -7.371 1.00 89.56 129 ALA A CA 1
ATOM 944 C C . ALA A 1 129 ? -0.636 11.566 -8.078 1.00 89.56 129 ALA A C 1
ATOM 946 O O . ALA A 1 129 ? -0.469 11.097 -9.206 1.00 89.56 129 ALA A O 1
ATOM 947 N N . LYS A 1 130 ? 0.363 12.124 -7.383 1.00 89.81 130 LYS A N 1
ATOM 948 C CA . LYS A 1 130 ? 1.751 12.233 -7.852 1.00 89.81 130 LYS A CA 1
ATOM 949 C C . LYS A 1 130 ? 2.393 10.857 -8.072 1.00 89.81 130 LYS A C 1
ATOM 951 O O . LYS A 1 130 ? 2.986 10.637 -9.125 1.00 89.81 130 LYS A O 1
ATOM 956 N N . ILE A 1 131 ? 2.231 9.920 -7.133 1.00 89.12 131 ILE A N 1
ATOM 957 C CA . ILE A 1 131 ? 2.741 8.540 -7.253 1.00 89.12 131 ILE A CA 1
ATOM 958 C C . ILE A 1 131 ? 2.126 7.827 -8.457 1.00 89.12 131 ILE A C 1
ATOM 960 O O . ILE A 1 131 ? 2.857 7.238 -9.252 1.00 89.12 131 ILE A O 1
ATOM 964 N N . ARG A 1 132 ? 0.804 7.923 -8.644 1.00 90.69 132 ARG A N 1
ATOM 965 C CA . ARG A 1 132 ? 0.134 7.331 -9.812 1.00 90.69 132 ARG A CA 1
ATOM 966 C C . ARG A 1 132 ? 0.641 7.910 -11.124 1.00 90.69 132 ARG A C 1
ATOM 968 O O . ARG A 1 132 ? 0.886 7.156 -12.061 1.00 90.69 132 ARG A O 1
ATOM 975 N N . ALA A 1 133 ? 0.823 9.229 -11.190 1.00 91.06 133 ALA A N 1
ATOM 976 C CA . ALA A 1 133 ? 1.369 9.879 -12.377 1.00 91.06 133 ALA A CA 1
ATOM 977 C C . ALA A 1 133 ? 2.790 9.376 -12.690 1.00 91.06 133 ALA A C 1
ATOM 979 O O . ALA A 1 133 ? 3.091 9.056 -13.838 1.00 91.06 133 ALA A O 1
ATOM 980 N N . LEU A 1 134 ? 3.644 9.237 -11.671 1.00 89.38 134 LEU A N 1
ATOM 981 C CA . LEU A 1 134 ? 5.000 8.692 -11.812 1.00 89.38 134 LEU A CA 1
ATOM 982 C C . LEU A 1 134 ? 4.990 7.230 -12.274 1.00 89.38 134 LEU A C 1
ATOM 984 O O . LEU A 1 134 ? 5.694 6.882 -13.222 1.00 89.38 134 LEU A O 1
ATOM 988 N N . ALA A 1 135 ? 4.157 6.387 -11.664 1.00 89.88 135 ALA A N 1
ATOM 989 C CA . ALA A 1 135 ? 4.000 4.987 -12.051 1.00 89.88 135 ALA A CA 1
ATOM 990 C C . ALA A 1 135 ? 3.496 4.841 -13.494 1.00 89.88 135 ALA A C 1
ATOM 992 O O . ALA A 1 135 ? 4.014 4.016 -14.246 1.00 89.88 135 ALA A O 1
ATOM 993 N N . ALA A 1 136 ? 2.550 5.684 -13.915 1.00 91.75 136 ALA A N 1
ATOM 994 C CA . ALA A 1 136 ? 2.058 5.700 -15.289 1.00 91.75 136 ALA A CA 1
ATOM 995 C C . ALA A 1 136 ? 3.165 6.049 -16.298 1.00 91.75 136 ALA A C 1
ATOM 997 O O . ALA A 1 136 ? 3.223 5.449 -17.372 1.00 91.75 136 ALA A O 1
ATOM 998 N N . MET A 1 137 ? 4.071 6.969 -15.946 1.00 89.81 137 MET A N 1
ATOM 999 C CA . MET A 1 137 ? 5.239 7.284 -16.775 1.00 89.81 137 MET A CA 1
ATOM 1000 C C . MET A 1 137 ? 6.241 6.121 -16.807 1.00 89.81 137 MET A C 1
ATOM 1002 O O . MET A 1 137 ? 6.753 5.787 -17.872 1.00 89.81 137 MET A O 1
ATOM 1006 N N . GLY A 1 138 ? 6.497 5.472 -15.665 1.00 86.62 138 GLY A N 1
ATOM 1007 C CA . GLY A 1 138 ? 7.511 4.415 -15.544 1.00 86.62 138 GLY A CA 1
ATOM 1008 C C . GLY A 1 138 ? 8.946 4.903 -15.776 1.00 86.62 138 GLY A C 1
ATOM 1009 O O . GLY A 1 138 ? 9.812 4.101 -16.112 1.00 86.62 138 GLY A O 1
ATOM 1010 N N . ASP A 1 139 ? 9.178 6.211 -15.644 1.00 84.69 139 ASP A N 1
ATOM 1011 C CA . ASP A 1 139 ? 10.485 6.843 -15.818 1.00 84.69 139 ASP A CA 1
ATOM 1012 C C . ASP A 1 139 ? 11.282 6.760 -14.517 1.00 84.69 139 ASP A C 1
ATOM 1014 O O . ASP A 1 139 ? 11.155 7.614 -13.637 1.00 84.69 139 ASP A O 1
ATOM 1018 N N . ASP A 1 140 ? 12.103 5.719 -14.398 1.00 81.88 140 ASP A N 1
ATOM 1019 C CA . ASP A 1 140 ? 12.899 5.478 -13.202 1.00 81.88 140 ASP A CA 1
ATOM 1020 C C . ASP A 1 140 ? 13.883 6.626 -12.904 1.00 81.88 140 ASP A C 1
ATOM 1022 O O . ASP A 1 140 ? 14.250 6.785 -11.746 1.00 81.88 140 ASP A O 1
ATOM 1026 N N . ASN A 1 141 ? 14.244 7.504 -13.847 1.00 80.88 141 ASN A N 1
ATOM 1027 C CA . ASN A 1 141 ? 15.225 8.582 -13.618 1.00 80.88 141 ASN A CA 1
ATOM 1028 C C . ASN A 1 141 ? 14.728 9.700 -12.672 1.00 80.88 141 ASN A C 1
ATOM 1030 O O . ASN A 1 141 ? 15.451 10.638 -12.331 1.00 80.88 141 ASN A O 1
ATOM 1034 N N . LYS A 1 142 ? 13.485 9.610 -12.201 1.00 80.19 142 LYS A N 1
ATOM 1035 C CA . LYS A 1 142 ? 12.814 10.580 -11.327 1.00 80.19 142 LYS A CA 1
ATOM 1036 C C . LYS A 1 142 ? 13.123 10.361 -9.834 1.00 80.19 142 LYS A C 1
ATOM 1038 O O . LYS A 1 142 ? 12.217 10.329 -9.004 1.00 80.19 142 LYS A O 1
ATOM 1043 N N . VAL A 1 143 ? 14.408 10.261 -9.482 1.00 69.56 143 VAL A N 1
ATOM 1044 C CA . VAL A 1 143 ? 14.897 9.902 -8.128 1.00 69.56 143 VAL A CA 1
ATOM 1045 C C . VAL A 1 143 ? 14.448 10.871 -7.029 1.00 69.56 143 VAL A C 1
ATOM 1047 O O . VAL A 1 143 ? 14.118 10.441 -5.930 1.00 69.56 143 VAL A O 1
ATOM 1050 N N . GLU A 1 144 ? 14.381 12.173 -7.311 1.00 76.69 144 GLU A N 1
ATOM 1051 C CA . GLU A 1 144 ? 13.935 13.186 -6.337 1.00 76.69 144 GLU A CA 1
ATOM 1052 C C . GLU A 1 1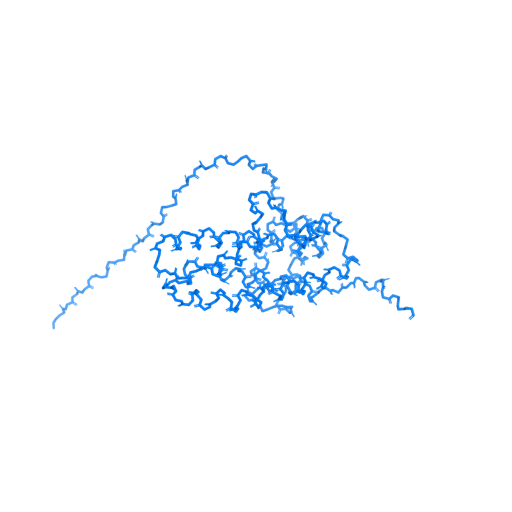44 ? 12.548 12.859 -5.758 1.00 76.69 144 GLU A C 1
ATOM 1054 O O . GLU A 1 144 ? 12.300 12.987 -4.562 1.00 76.69 144 GLU A O 1
ATOM 1059 N N . TYR A 1 145 ? 11.662 12.321 -6.593 1.00 78.25 145 TYR A N 1
ATOM 1060 C CA . TYR A 1 145 ? 10.311 11.960 -6.186 1.00 78.25 145 TYR A CA 1
ATOM 1061 C C . TYR A 1 145 ? 10.262 10.724 -5.292 1.00 78.25 145 TYR A C 1
ATOM 1063 O O . TYR A 1 145 ? 9.355 10.589 -4.475 1.00 78.25 145 TYR A O 1
ATOM 1071 N N . VAL A 1 146 ? 11.240 9.832 -5.424 1.00 76.75 146 VAL A N 1
ATOM 1072 C CA . VAL A 1 146 ? 11.366 8.638 -4.587 1.00 76.75 146 VAL A CA 1
ATOM 1073 C C . VAL A 1 146 ? 11.618 9.052 -3.127 1.00 76.75 146 VAL A C 1
ATOM 1075 O O . VAL A 1 146 ? 11.015 8.478 -2.220 1.00 76.75 146 VAL A O 1
ATOM 1078 N N . TYR A 1 147 ? 12.396 10.116 -2.893 1.00 79.94 147 TYR A N 1
ATOM 1079 C CA . TYR A 1 147 ? 12.612 10.678 -1.552 1.00 79.94 147 TYR A CA 1
ATOM 1080 C C . TYR A 1 147 ? 11.350 11.305 -0.949 1.00 79.94 147 TYR A C 1
ATOM 1082 O O . TYR A 1 147 ? 11.041 11.038 0.214 1.00 79.94 147 TYR A O 1
ATOM 1090 N N . ASP A 1 148 ? 10.591 12.080 -1.731 1.00 83.62 148 ASP A N 1
ATOM 1091 C CA . ASP A 1 148 ? 9.308 12.649 -1.287 1.00 83.62 148 ASP A CA 1
ATOM 1092 C C . ASP A 1 148 ? 8.333 11.555 -0.825 1.00 83.62 148 ASP A C 1
ATOM 1094 O O . ASP A 1 148 ? 7.646 11.698 0.193 1.00 83.62 148 ASP A O 1
ATOM 1098 N N . ILE A 1 149 ? 8.274 10.452 -1.582 1.00 82.06 149 ILE A N 1
ATOM 1099 C CA . ILE A 1 149 ? 7.424 9.295 -1.280 1.00 82.06 149 ILE A CA 1
ATOM 1100 C C . ILE A 1 149 ? 7.894 8.623 0.009 1.00 82.06 149 ILE A C 1
ATOM 1102 O O . ILE A 1 149 ? 7.070 8.362 0.884 1.00 82.06 149 ILE A O 1
ATOM 1106 N N . SER A 1 150 ? 9.203 8.403 0.163 1.00 80.88 150 SER A N 1
ATOM 1107 C CA . S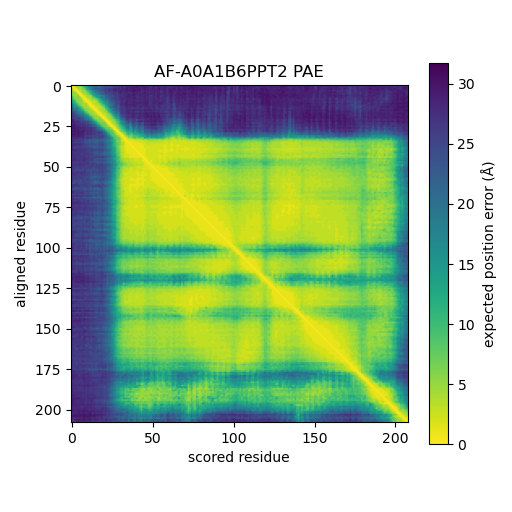ER A 1 150 ? 9.771 7.828 1.388 1.00 80.88 150 SER A CA 1
ATOM 1108 C C . SER A 1 150 ? 9.439 8.667 2.615 1.00 80.88 150 SER A C 1
ATOM 1110 O O . SER A 1 150 ? 8.916 8.145 3.593 1.00 80.88 150 SER A O 1
ATOM 1112 N N . SER A 1 151 ? 9.682 9.979 2.549 1.00 84.88 151 SER A N 1
ATOM 1113 C CA . SER A 1 151 ? 9.431 10.889 3.669 1.00 84.88 151 SER A CA 1
ATOM 1114 C C . SER A 1 151 ? 7.956 10.898 4.069 1.00 84.88 151 SER A C 1
ATOM 1116 O O . SER A 1 151 ? 7.619 10.901 5.253 1.00 84.88 151 SER A O 1
ATOM 1118 N N . TRP A 1 152 ? 7.060 10.851 3.084 1.00 86.00 152 TRP A N 1
ATOM 1119 C CA . TRP A 1 152 ? 5.635 10.717 3.345 1.00 86.00 152 TRP A CA 1
ATOM 1120 C C . TRP A 1 152 ? 5.278 9.390 4.017 1.00 86.00 152 TRP A C 1
ATOM 1122 O O . TRP A 1 152 ? 4.458 9.373 4.931 1.00 86.00 152 TRP A O 1
ATOM 1132 N N . MET A 1 153 ? 5.892 8.290 3.595 1.00 82.44 153 MET A N 1
ATOM 1133 C CA . MET A 1 153 ? 5.666 6.977 4.196 1.00 82.44 153 MET A CA 1
ATOM 1134 C C . MET A 1 153 ? 6.163 6.882 5.628 1.00 82.44 153 MET A C 1
ATOM 1136 O O . MET A 1 153 ? 5.442 6.346 6.470 1.00 82.44 153 MET A O 1
ATOM 1140 N N . ASP A 1 154 ? 7.308 7.488 5.929 1.00 82.62 154 ASP A N 1
ATOM 1141 C CA . ASP A 1 154 ? 7.808 7.615 7.298 1.00 82.62 154 ASP A CA 1
ATOM 1142 C C . ASP A 1 154 ? 6.827 8.413 8.166 1.00 82.62 154 ASP A C 1
ATOM 1144 O O . ASP A 1 154 ? 6.511 8.027 9.293 1.00 82.62 154 ASP A O 1
ATOM 1148 N N . GLU A 1 155 ? 6.294 9.519 7.636 1.00 86.25 155 GLU A N 1
ATOM 1149 C CA . GLU A 1 155 ? 5.295 10.333 8.330 1.00 86.25 155 GLU A CA 1
ATOM 1150 C C . GLU A 1 155 ? 4.030 9.523 8.650 1.00 86.25 155 GLU A C 1
ATOM 1152 O O . GLU A 1 155 ? 3.510 9.594 9.769 1.00 86.25 155 GLU A O 1
ATOM 1157 N N . MET A 1 156 ? 3.551 8.730 7.691 1.00 82.62 156 MET A N 1
ATOM 1158 C CA . MET A 1 156 ? 2.379 7.873 7.871 1.00 82.62 156 MET A CA 1
ATOM 1159 C C . MET A 1 156 ? 2.630 6.758 8.881 1.00 82.62 156 MET A C 1
ATOM 1161 O O . MET A 1 156 ? 1.786 6.541 9.752 1.00 82.62 156 MET A O 1
ATOM 1165 N N . ASP A 1 157 ? 3.784 6.093 8.816 1.00 83.25 157 ASP A N 1
ATOM 1166 C CA . ASP A 1 157 ? 4.149 5.052 9.778 1.00 83.25 157 ASP A CA 1
ATOM 1167 C C . ASP A 1 157 ? 4.218 5.606 11.201 1.00 83.25 157 ASP A C 1
ATOM 1169 O O . ASP A 1 157 ? 3.648 5.036 12.135 1.00 83.25 157 ASP A O 1
ATOM 1173 N N . MET A 1 158 ? 4.846 6.774 11.365 1.00 83.75 158 MET A N 1
ATOM 1174 C CA . MET A 1 158 ? 4.937 7.450 12.655 1.00 83.75 158 MET A CA 1
ATOM 1175 C C . MET A 1 158 ? 3.560 7.846 13.190 1.00 83.75 158 MET A C 1
ATOM 1177 O O . MET A 1 158 ? 3.270 7.600 14.365 1.00 83.75 158 MET A O 1
ATOM 1181 N N . LYS A 1 159 ? 2.694 8.441 12.357 1.00 86.06 159 LYS A N 1
ATOM 1182 C CA . LYS A 1 159 ? 1.321 8.800 12.751 1.00 86.06 159 LYS A CA 1
ATOM 1183 C C . LYS A 1 159 ? 0.521 7.563 13.143 1.00 86.06 159 LYS A C 1
ATOM 1185 O O . LYS A 1 159 ? -0.081 7.539 14.215 1.00 86.06 159 LYS A O 1
ATOM 1190 N N . PHE A 1 160 ? 0.564 6.513 12.327 1.00 83.81 160 PHE A N 1
ATOM 1191 C CA . PHE A 1 160 ? -0.149 5.270 12.595 1.00 83.81 160 PHE A CA 1
ATOM 1192 C C . PHE A 1 160 ? 0.348 4.598 13.882 1.00 83.81 160 PHE A C 1
ATOM 1194 O O . PHE A 1 160 ? -0.446 4.217 14.747 1.00 83.81 160 PHE A O 1
ATOM 1201 N N . SER A 1 161 ? 1.665 4.504 14.058 1.00 85.31 161 SER A N 1
ATOM 1202 C CA . SER A 1 161 ? 2.283 3.922 15.249 1.00 85.31 161 SER A CA 1
ATOM 1203 C C . SER A 1 161 ? 1.962 4.708 16.519 1.00 85.31 161 SER A C 1
ATOM 1205 O O . SER A 1 161 ? 1.669 4.110 17.554 1.00 85.31 161 SER A O 1
ATOM 1207 N N . ARG A 1 162 ? 1.960 6.041 16.452 1.00 87.56 162 ARG A N 1
ATOM 1208 C CA . ARG A 1 162 ? 1.659 6.901 17.602 1.00 87.56 162 ARG A CA 1
ATOM 1209 C C . ARG A 1 162 ? 0.174 6.905 17.957 1.00 87.56 162 ARG A C 1
ATOM 1211 O O . ARG A 1 162 ? -0.165 6.776 19.132 1.00 87.56 162 ARG A O 1
ATOM 1218 N N . ASP A 1 163 ? -0.695 7.069 16.964 1.00 86.25 163 ASP A N 1
ATOM 1219 C CA . ASP A 1 163 ? -2.103 7.395 17.199 1.00 86.25 163 ASP A CA 1
ATOM 1220 C C . ASP A 1 163 ? -3.009 6.159 17.122 1.00 86.25 163 ASP A C 1
ATOM 1222 O O . ASP A 1 163 ? -3.943 6.043 17.914 1.00 86.25 163 ASP A O 1
ATOM 1226 N N . CYS A 1 164 ? -2.719 5.204 16.229 1.00 85.94 164 CYS A N 1
ATOM 1227 C CA . CYS A 1 164 ? -3.553 4.015 16.051 1.00 85.94 164 CYS A CA 1
ATOM 1228 C C . CYS A 1 164 ? -3.125 2.830 16.934 1.00 85.94 164 CYS A C 1
ATOM 1230 O O . CYS A 1 164 ? -3.978 2.170 17.533 1.00 85.94 164 CYS A O 1
ATOM 1232 N N . GLN A 1 165 ? -1.824 2.527 17.061 1.00 84.31 165 GLN A N 1
ATOM 1233 C CA . GLN A 1 165 ? -1.403 1.327 17.808 1.00 84.31 165 GLN A CA 1
ATOM 1234 C C . GLN A 1 165 ? -1.892 1.271 19.267 1.00 84.31 165 GLN A C 1
ATOM 1236 O O . GLN A 1 165 ? -2.279 0.174 19.687 1.00 84.31 165 GLN A O 1
ATOM 1241 N N . PRO A 1 166 ? -1.895 2.367 20.056 1.00 87.19 166 PRO A N 1
ATOM 1242 C CA . PRO A 1 166 ? -2.403 2.325 21.427 1.00 87.19 166 PRO A CA 1
ATOM 1243 C C . PRO A 1 166 ? -3.890 1.961 21.492 1.00 87.19 166 PRO A C 1
ATOM 1245 O O . PRO A 1 166 ? -4.283 1.171 22.347 1.00 87.19 166 PRO A O 1
ATOM 1248 N N . GLU A 1 167 ? -4.697 2.480 20.561 1.00 87.62 167 GLU A N 1
ATOM 1249 C CA . GLU A 1 167 ? -6.131 2.181 20.470 1.00 87.62 167 GLU A CA 1
ATOM 1250 C C . GLU A 1 167 ? -6.359 0.713 20.074 1.00 87.62 167 GLU A C 1
ATOM 1252 O O . GLU A 1 167 ? -7.159 0.015 20.699 1.00 87.62 167 GLU A O 1
ATOM 1257 N N . MET A 1 168 ? -5.578 0.192 19.120 1.00 83.19 168 MET A N 1
ATOM 1258 C CA . MET A 1 168 ? -5.691 -1.207 18.687 1.00 83.19 168 MET A CA 1
ATOM 1259 C C . MET A 1 168 ? -5.259 -2.218 19.751 1.00 83.19 168 MET A C 1
ATOM 1261 O O . MET A 1 168 ? -5.752 -3.341 19.743 1.00 83.19 168 MET A O 1
ATOM 1265 N N . LYS A 1 169 ? -4.362 -1.856 20.679 1.00 84.75 169 LYS A N 1
ATOM 1266 C CA . LYS A 1 169 ? -3.984 -2.736 21.804 1.00 84.75 169 LYS A CA 1
ATOM 1267 C C . LYS A 1 169 ? -5.145 -2.996 22.769 1.00 84.75 169 LYS A C 1
ATOM 1269 O O . LYS A 1 169 ? -5.119 -3.997 23.476 1.00 84.75 169 LYS A O 1
ATOM 1274 N N . ALA A 1 170 ? -6.142 -2.113 22.805 1.00 85.38 170 ALA A N 1
ATOM 1275 C CA . ALA A 1 170 ? -7.318 -2.265 23.658 1.00 85.38 170 ALA A CA 1
ATOM 1276 C C . ALA A 1 170 ? -8.398 -3.178 23.048 1.00 85.38 170 ALA A C 1
ATOM 1278 O O . ALA A 1 170 ? -9.363 -3.520 23.732 1.00 85.38 170 ALA A O 1
ATOM 1279 N N . VAL A 1 171 ? -8.256 -3.570 21.776 1.00 83.75 171 VAL A N 1
ATOM 1280 C CA . VAL A 1 171 ? -9.212 -4.441 21.089 1.00 83.75 171 VAL A CA 1
ATOM 1281 C C . VAL A 1 171 ? -8.801 -5.907 21.309 1.00 83.75 171 VAL A C 1
ATOM 1283 O O . VAL A 1 171 ? -7.716 -6.306 20.882 1.00 83.75 171 VAL A O 1
ATOM 1286 N N . PRO A 1 172 ? -9.623 -6.737 21.978 1.00 82.25 172 PRO A N 1
ATOM 1287 C CA . PRO A 1 172 ? -9.361 -8.166 22.084 1.00 82.25 172 PRO A CA 1
ATOM 1288 C C . PRO A 1 172 ? -9.382 -8.796 20.691 1.00 82.25 172 PRO A C 1
ATOM 1290 O O . PRO A 1 172 ? -10.171 -8.396 19.837 1.00 82.25 172 PRO A O 1
ATOM 1293 N N . ASP A 1 173 ? -8.490 -9.759 20.455 1.00 79.06 173 ASP A N 1
ATOM 1294 C CA . ASP A 1 173 ? -8.304 -10.372 19.136 1.00 79.06 173 ASP A CA 1
ATOM 1295 C C . ASP A 1 173 ? -7.983 -9.360 18.014 1.00 79.06 173 ASP A C 1
ATOM 1297 O O . ASP A 1 173 ? -8.258 -9.622 16.840 1.00 79.06 173 ASP A O 1
ATOM 1301 N N . ALA A 1 174 ? -7.359 -8.217 18.342 1.00 71.50 174 ALA A N 1
ATOM 1302 C CA . ALA A 1 174 ? -6.903 -7.239 17.351 1.00 71.50 174 ALA A CA 1
ATOM 1303 C C . ALA A 1 174 ? -6.094 -7.890 16.220 1.00 71.50 174 ALA A C 1
ATOM 1305 O O . ALA A 1 174 ? -6.223 -7.482 15.075 1.00 71.50 174 ALA A O 1
ATOM 1306 N N . ASP A 1 175 ? -5.318 -8.934 16.513 1.00 69.06 175 ASP A N 1
ATOM 1307 C CA . ASP A 1 175 ? -4.512 -9.651 15.520 1.00 69.06 175 ASP A CA 1
ATOM 1308 C C . ASP A 1 175 ? -5.364 -10.443 14.506 1.00 69.06 175 ASP A C 1
ATOM 1310 O O . ASP A 1 175 ? -4.931 -10.661 13.378 1.00 69.06 175 ASP A O 1
ATOM 1314 N N . LYS A 1 176 ? -6.596 -10.833 14.871 1.00 68.75 176 LYS A N 1
ATOM 1315 C CA . LYS A 1 176 ? -7.570 -11.481 13.967 1.00 68.75 176 LYS A CA 1
ATOM 1316 C C . LYS A 1 176 ? -8.392 -10.471 13.173 1.00 68.75 176 LYS A C 1
ATOM 1318 O O . LYS A 1 176 ? -8.809 -10.768 12.060 1.00 68.75 176 LYS A O 1
ATOM 1323 N N . LEU A 1 177 ? -8.642 -9.299 13.759 1.00 60.34 177 LEU A N 1
ATOM 1324 C CA . LEU A 1 177 ? -9.306 -8.170 13.096 1.00 60.34 177 LEU A CA 1
ATOM 1325 C C . LEU A 1 177 ? -8.359 -7.436 12.144 1.00 60.34 177 LEU A C 1
ATOM 1327 O O . LEU A 1 177 ? -8.799 -6.755 11.221 1.00 60.34 177 LEU A O 1
ATOM 1331 N N . LEU A 1 178 ? -7.056 -7.593 12.371 1.00 55.72 178 LEU A N 1
ATOM 1332 C CA . LEU A 1 178 ? -5.990 -6.960 11.623 1.00 55.72 178 LEU A CA 1
ATOM 1333 C C . LEU A 1 178 ? -5.019 -7.992 11.037 1.00 55.72 178 LEU A C 1
ATOM 1335 O O . LEU A 1 178 ? -3.813 -7.881 11.286 1.00 55.72 178 LEU A O 1
ATOM 1339 N N . PRO A 1 179 ? -5.451 -8.906 10.145 1.00 50.50 179 PRO A N 1
ATOM 1340 C CA . PRO A 1 179 ? -4.503 -9.399 9.148 1.00 50.50 179 PRO A CA 1
ATOM 1341 C C . PRO 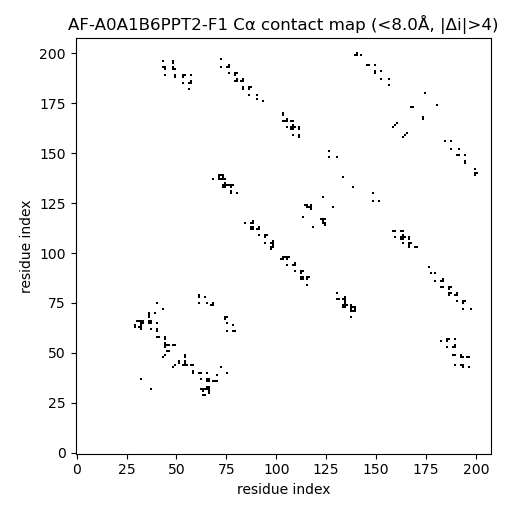A 1 179 ? -3.841 -8.199 8.443 1.00 50.50 179 PRO A C 1
ATOM 1343 O O . PRO A 1 179 ? -2.660 -8.237 8.134 1.00 50.50 179 PRO A O 1
ATOM 1346 N N . THR A 1 180 ? -4.536 -7.057 8.366 1.00 46.00 180 THR A N 1
ATOM 1347 C CA . THR A 1 180 ? -4.012 -5.743 7.991 1.00 46.00 180 THR A CA 1
ATOM 1348 C C . THR A 1 180 ? -2.872 -5.194 8.851 1.00 46.00 180 THR A C 1
ATOM 1350 O O . THR A 1 180 ? -2.104 -4.426 8.306 1.00 46.00 180 THR A O 1
ATOM 1353 N N . LYS A 1 181 ? -2.622 -5.573 10.115 1.00 46.69 181 LYS A N 1
ATOM 1354 C CA . LYS A 1 181 ? -1.350 -5.195 10.789 1.00 46.69 181 LYS A CA 1
ATOM 1355 C C . LYS A 1 181 ? -0.166 -5.921 10.154 1.00 46.69 181 LYS A C 1
ATOM 1357 O O . LYS A 1 181 ? 0.885 -5.321 9.938 1.00 46.69 181 LYS A O 1
ATOM 1362 N N . ALA A 1 182 ? -0.377 -7.191 9.814 1.00 47.31 182 ALA A N 1
ATOM 1363 C CA . ALA A 1 182 ? 0.570 -8.022 9.081 1.00 47.31 182 ALA A CA 1
ATOM 1364 C C . ALA A 1 182 ? 0.630 -7.693 7.580 1.00 47.31 182 ALA A C 1
ATOM 1366 O O . ALA A 1 182 ? 1.424 -8.301 6.877 1.00 47.31 182 ALA A O 1
ATOM 1367 N N . VAL A 1 183 ? -0.171 -6.744 7.085 1.00 52.19 183 VAL A N 1
ATOM 1368 C CA . VAL A 1 183 ? -0.151 -6.312 5.679 1.00 52.19 183 VAL A CA 1
ATOM 1369 C C . VAL A 1 183 ? 0.223 -4.831 5.556 1.00 52.19 183 VAL A C 1
ATOM 1371 O O . VAL A 1 183 ? 0.946 -4.463 4.646 1.00 52.19 183 VAL A O 1
ATOM 1374 N N . MET A 1 184 ? -0.167 -3.971 6.496 1.00 60.34 184 MET A N 1
ATOM 1375 C CA . MET A 1 184 ? 0.028 -2.517 6.451 1.00 60.34 184 MET A CA 1
ATOM 1376 C C . MET A 1 184 ? 1.456 -2.115 6.807 1.00 60.34 184 MET A C 1
ATOM 1378 O O . MET A 1 184 ? 2.080 -1.391 6.038 1.00 60.34 184 MET A O 1
ATOM 1382 N N . TYR A 1 185 ? 2.001 -2.643 7.910 1.00 61.09 185 TYR A N 1
ATOM 1383 C CA . TYR A 1 185 ? 3.408 -2.417 8.250 1.00 61.09 185 TYR A CA 1
ATOM 1384 C C . TYR A 1 185 ? 4.324 -3.031 7.182 1.00 61.09 185 TYR A C 1
ATOM 1386 O O . TYR A 1 185 ? 5.232 -2.350 6.714 1.00 61.09 185 TYR A O 1
ATOM 1394 N N . PRO A 1 186 ? 4.039 -4.246 6.667 1.00 60.81 186 PRO A N 1
ATOM 1395 C CA . PRO A 1 186 ? 4.767 -4.755 5.516 1.00 60.81 186 PRO A CA 1
ATOM 1396 C C . PRO A 1 186 ? 4.567 -3.942 4.244 1.00 60.81 186 PRO A C 1
ATOM 1398 O O . PRO A 1 186 ? 5.541 -3.769 3.541 1.00 60.81 186 PRO A O 1
ATOM 1401 N N . SER A 1 187 ? 3.393 -3.379 3.956 1.00 62.91 187 SER A N 1
ATOM 1402 C CA . SER A 1 187 ? 3.201 -2.532 2.766 1.00 62.91 187 SER A CA 1
ATOM 1403 C C . SER A 1 187 ? 4.059 -1.265 2.831 1.00 62.91 187 SER A C 1
ATOM 1405 O O . SER A 1 187 ? 4.722 -0.934 1.853 1.00 62.91 187 SER A O 1
ATOM 1407 N N . ILE A 1 188 ? 4.111 -0.595 3.990 1.00 66.25 188 ILE A N 1
ATOM 1408 C CA . ILE A 1 188 ? 4.973 0.580 4.196 1.00 66.25 188 ILE A CA 1
ATOM 1409 C C . ILE A 1 188 ? 6.450 0.188 4.077 1.00 66.25 188 ILE A C 1
ATOM 1411 O O . ILE A 1 188 ? 7.189 0.800 3.308 1.00 66.25 188 ILE A O 1
ATOM 1415 N N . LEU A 1 189 ? 6.869 -0.875 4.774 1.00 65.12 189 LEU A N 1
ATOM 1416 C CA . LEU A 1 189 ? 8.245 -1.376 4.721 1.00 65.12 189 LEU A CA 1
ATOM 1417 C C . LEU A 1 189 ? 8.642 -1.870 3.326 1.00 65.12 189 LEU A C 1
ATOM 1419 O O . LEU A 1 189 ? 9.807 -1.780 2.950 1.00 65.12 189 LEU A O 1
ATOM 1423 N N . VAL A 1 190 ? 7.694 -2.411 2.561 1.00 67.50 190 VAL A N 1
ATOM 1424 C CA . VAL A 1 190 ? 7.910 -2.822 1.174 1.00 67.50 190 VAL A CA 1
ATOM 1425 C C . VAL A 1 190 ? 8.235 -1.607 0.342 1.00 67.50 190 VAL A C 1
ATOM 1427 O O . VAL A 1 190 ? 9.263 -1.605 -0.327 1.00 67.50 190 VAL A O 1
ATOM 1430 N N . VAL A 1 191 ? 7.429 -0.550 0.420 1.00 71.00 191 VAL A N 1
ATOM 1431 C CA . VAL A 1 191 ? 7.723 0.646 -0.364 1.00 71.00 191 VAL A CA 1
ATOM 1432 C C . VAL A 1 191 ? 9.002 1.328 0.114 1.00 71.00 191 VAL A C 1
ATOM 1434 O O . VAL A 1 191 ? 9.836 1.658 -0.722 1.00 71.00 191 VAL A O 1
ATOM 1437 N N . GLN A 1 192 ? 9.251 1.428 1.422 1.00 67.12 192 GLN A N 1
ATOM 1438 C CA . GLN A 1 192 ? 10.528 1.929 1.951 1.00 67.12 192 GLN A CA 1
ATOM 1439 C C . GLN A 1 192 ? 11.728 1.093 1.488 1.00 67.12 192 GLN A C 1
ATOM 1441 O O . GLN A 1 192 ? 12.766 1.652 1.138 1.00 67.12 192 GLN A O 1
ATOM 1446 N N . GLY A 1 193 ? 11.609 -0.235 1.458 1.00 65.06 193 GLY A N 1
ATOM 1447 C CA . GLY A 1 193 ? 12.657 -1.128 0.968 1.00 65.06 193 GLY A CA 1
ATOM 1448 C C . GLY A 1 193 ? 12.893 -0.971 -0.535 1.00 65.06 193 GLY A C 1
ATOM 1449 O O . GLY A 1 193 ? 14.039 -0.929 -0.976 1.00 65.06 193 GLY A O 1
ATOM 1450 N N . LEU A 1 194 ? 11.826 -0.803 -1.320 1.00 69.06 194 LEU A N 1
ATOM 1451 C CA . LEU A 1 194 ? 11.902 -0.532 -2.759 1.00 69.06 194 LEU A CA 1
ATOM 1452 C C . LEU A 1 194 ? 12.564 0.818 -3.054 1.00 69.06 194 LEU A C 1
ATOM 1454 O O . LEU A 1 194 ? 13.388 0.906 -3.962 1.00 69.06 194 LEU A O 1
ATOM 1458 N N . VAL A 1 195 ? 12.232 1.838 -2.263 1.00 70.56 195 VAL A N 1
ATOM 1459 C CA . VAL A 1 195 ? 12.838 3.174 -2.306 1.00 70.56 195 VAL A CA 1
ATOM 1460 C C . VAL A 1 195 ? 14.312 3.104 -1.890 1.00 70.56 195 VAL A C 1
ATOM 1462 O O . VAL A 1 195 ? 15.172 3.609 -2.598 1.00 70.56 195 VAL A O 1
ATOM 1465 N N . SER A 1 196 ? 14.638 2.438 -0.782 1.00 66.69 196 SER A N 1
ATOM 1466 C CA . SER A 1 196 ? 16.015 2.361 -0.262 1.00 66.69 196 SER A CA 1
ATOM 1467 C C . SER A 1 196 ? 16.932 1.513 -1.149 1.00 66.69 196 SER A C 1
ATOM 1469 O O . SER A 1 196 ? 18.124 1.787 -1.260 1.00 66.69 196 SER A O 1
ATOM 1471 N N . GLY A 1 197 ? 16.383 0.479 -1.794 1.00 63.38 197 GLY A N 1
ATOM 1472 C CA . GLY A 1 197 ? 17.076 -0.344 -2.787 1.00 63.38 197 GLY A CA 1
ATOM 1473 C C . GLY A 1 197 ? 17.097 0.269 -4.191 1.00 63.38 197 GLY A C 1
ATOM 1474 O O . GLY A 1 197 ? 17.619 -0.351 -5.127 1.00 63.38 197 GLY A O 1
ATOM 1475 N N . TYR A 1 198 ? 16.517 1.458 -4.374 1.00 62.72 198 TYR A N 1
ATOM 1476 C CA . TYR A 1 198 ? 16.556 2.165 -5.641 1.00 62.72 198 TYR A CA 1
ATOM 1477 C C . TYR A 1 198 ? 17.978 2.694 -5.880 1.00 62.72 198 TYR A C 1
ATOM 1479 O O . TYR A 1 198 ? 18.450 3.628 -5.236 1.00 62.72 198 TYR A O 1
ATOM 1487 N N . THR A 1 199 ? 18.679 2.068 -6.822 1.00 59.78 199 THR A N 1
ATOM 1488 C CA . THR A 1 199 ? 19.949 2.555 -7.362 1.00 59.78 199 THR A CA 1
ATOM 1489 C C . THR A 1 199 ? 19.673 3.056 -8.775 1.00 59.78 199 THR A C 1
ATOM 1491 O O . THR A 1 199 ? 19.245 2.254 -9.610 1.00 59.78 199 THR A O 1
ATOM 1494 N N . PRO A 1 200 ? 19.864 4.357 -9.062 1.00 53.66 200 PRO A N 1
ATOM 1495 C CA . PRO A 1 200 ? 19.672 4.862 -10.411 1.00 53.66 200 PRO A CA 1
ATOM 1496 C C . PRO A 1 200 ? 20.655 4.182 -11.377 1.00 53.66 200 PRO A C 1
ATOM 1498 O O . PRO A 1 200 ? 21.762 3.802 -10.967 1.00 53.66 200 PRO A O 1
ATOM 1501 N N . PRO A 1 201 ? 20.278 4.000 -12.653 1.00 50.19 201 PRO A N 1
ATOM 1502 C CA . PRO A 1 201 ? 21.151 3.395 -13.647 1.00 50.19 201 PRO A CA 1
ATOM 1503 C C . PRO A 1 201 ? 22.495 4.137 -13.730 1.00 50.19 201 PRO A C 1
ATOM 1505 O O . PRO A 1 201 ? 22.572 5.360 -13.827 1.00 50.19 201 PRO A O 1
ATOM 1508 N N . ARG A 1 202 ? 23.589 3.364 -13.695 1.00 45.34 202 ARG A N 1
ATOM 1509 C CA . ARG A 1 202 ? 24.981 3.850 -13.603 1.00 45.34 202 ARG A CA 1
ATOM 1510 C C . ARG A 1 202 ? 25.396 4.787 -14.748 1.00 45.34 202 ARG A C 1
ATOM 1512 O O . ARG A 1 202 ? 26.387 5.496 -14.612 1.00 45.34 202 ARG A O 1
ATOM 1519 N N . SER A 1 203 ? 24.661 4.786 -15.858 1.00 46.88 203 SER A N 1
ATOM 1520 C CA . SER A 1 203 ? 24.911 5.615 -17.041 1.00 46.88 203 SER A CA 1
ATOM 1521 C C . SER A 1 203 ? 24.677 7.114 -16.831 1.00 46.88 203 SER A C 1
ATOM 1523 O O . SER A 1 203 ? 25.064 7.884 -17.701 1.00 46.88 203 SER A O 1
ATOM 1525 N N . GLU A 1 204 ? 24.082 7.536 -15.710 1.00 46.94 204 GLU A N 1
ATOM 1526 C CA . GLU A 1 204 ? 23.734 8.946 -15.463 1.00 46.94 204 GLU A CA 1
ATOM 1527 C C . GLU A 1 204 ? 24.467 9.583 -14.268 1.00 46.94 204 GLU A C 1
ATOM 1529 O O . GLU A 1 204 ? 24.264 10.761 -13.982 1.00 46.94 204 GLU A O 1
ATOM 1534 N N . MET A 1 205 ? 25.393 8.874 -13.605 1.0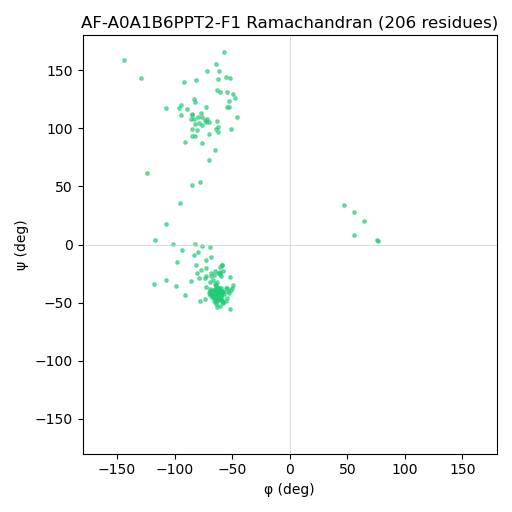0 41.66 205 MET A N 1
ATOM 1535 C CA . MET A 1 205 ? 26.292 9.484 -12.605 1.00 41.66 205 MET A CA 1
ATOM 1536 C C . MET A 1 205 ? 27.445 10.255 -13.272 1.00 41.66 205 MET A C 1
ATOM 1538 O O . MET A 1 205 ? 28.621 10.021 -12.994 1.00 41.66 205 MET A O 1
ATOM 1542 N N . THR A 1 206 ? 27.122 11.182 -14.170 1.00 42.34 206 THR A N 1
ATOM 1543 C CA . THR A 1 206 ? 28.032 12.274 -14.532 1.00 42.34 206 THR A CA 1
ATOM 1544 C C . THR A 1 206 ? 27.881 13.347 -13.465 1.00 42.34 206 THR A C 1
ATOM 1546 O O . THR A 1 206 ? 26.970 14.169 -13.514 1.00 42.34 206 THR A O 1
ATOM 1549 N N . TYR A 1 207 ? 28.747 13.284 -12.455 1.00 37.75 207 TYR A N 1
ATOM 1550 C CA . TYR A 1 207 ? 28.925 14.383 -11.513 1.00 37.75 207 TYR A CA 1
ATOM 1551 C C . TYR A 1 207 ? 29.450 15.614 -12.277 1.00 37.75 207 TYR A C 1
ATOM 1553 O O . TYR A 1 207 ? 30.373 15.442 -13.080 1.00 37.75 207 TYR A O 1
ATOM 1561 N N . PRO A 1 208 ? 28.879 16.818 -12.075 1.00 45.53 208 PRO A N 1
ATOM 1562 C CA . PRO A 1 208 ? 29.521 18.059 -12.499 1.00 45.53 208 PRO A CA 1
ATOM 1563 C C . PRO A 1 208 ? 30.824 18.315 -11.729 1.00 45.53 208 PRO A C 1
ATOM 1565 O O . PRO A 1 208 ? 30.922 17.884 -10.554 1.00 45.53 208 PRO A O 1
#

Radius of gyration: 20.9 Å; Cα contacts (8 Å, |Δi|>4): 193; chains: 1; bounding box: 52×66×54 Å

Nearest PDB structures (foldseek):
  8ka6-assembly1_A  TM=2.698E-01  e=4.957E+00  synthetic construct
  5y06-assembly1_A  TM=1.855E-01  e=4.957E+00  Mycolicibacterium smegmatis MC2 155

Sequence (208 aa):
MMMRSTNAICLVAFIVVAAAATLTTTTTEAAAASPAAAEFLQGRCSPSVMPKVIARHCYDSLLPEAGSFNGSSIRVIGAATELMVANFRSLLAELRKLNGTKQYKLGKCAEQAAEFEPGPGKKEPEKLAKIRALAAMGDDNKVEYVYDISSWMDEMDMKFSRDCQPEMKAVPDADKLLPTKAVMYPSILVVQGLVSGYTPPRSEMTYP

Solvent-accessible surface area (backbone atoms only — not comparable to full-atom values): 12146 Å² total; per-residue (Å²): 133,89,83,86,80,82,86,78,81,80,82,81,80,84,80,84,80,83,77,86,73,90,68,89,67,83,74,72,73,67,58,74,48,44,73,68,30,48,52,51,43,44,65,60,27,23,58,91,62,32,60,61,70,43,13,50,52,41,35,68,71,43,43,70,53,25,51,76,28,79,87,22,62,40,24,50,45,30,54,41,48,52,51,34,44,52,46,32,50,54,47,30,56,52,44,53,59,51,39,72,69,69,82,50,78,45,62,60,34,36,55,59,29,43,64,74,49,56,49,95,94,46,72,65,52,66,68,57,58,50,40,49,54,47,24,72,67,37,60,59,88,53,56,74,56,47,52,55,51,43,55,51,47,52,50,49,50,52,49,43,56,67,50,24,46,67,44,49,70,73,40,83,64,38,69,74,78,24,59,52,58,76,42,44,57,38,28,52,51,39,41,45,26,45,51,72,65,60,70,76,70,79,90,67,75,73,76,131

pLDDT: mean 73.88, std 18.74, range [31.2, 93.5]

Foldseek 3Di:
DDDDDDDDDDDDDDDDDDDDDPDPPPCPPQPQADPVLLVLQLVLLDCVLPPPLLSVLLSVQCRSVSNVLPSQLLLSLLSLVVQLLVLLVLLLVLLVVVVVVVPFDQPQVNVLSCLSDQDVVRDGDPLNVVSVVCNVVSPLVPLVNLVVNLVVLVVSVVSCVVRRPVRLVPDVPSVVSPCVVVSNVSSSRSSNSSSVPRDPPPVPPPDD

Mean predicted aligned error: 11.7 Å

Organism: Sorghum bicolor (NCBI:txid4558)